Protein 3ULB (pdb70)

Secondary structure (DSSP, 8-state):
-PPEEEEEEEEEEEEEEEEEEEEEETTEEEEE----PPPEEEEGGGEEEEEE-SS-TTEEEEEE--TT-SSPEEEEEEESSHHHHHHHHHHHHHHHHHHHH-/-EEEEEEEEEEEEEEEEEEEEEETTEEEEE----EEEEGGGEEEEEE-SS-TTEEEEEE--STTPPPEEEEEEESSHHHHHHHHHHHHHHHHHHHH-

CATH classification: 2.30.29.30

Solvent-accessible surface area: 12377 Å² total; per-residue (Å²): 254,110,117,0,101,0,67,72,41,78,116,64,69,84,83,47,106,66,66,19,24,0,18,28,81,55,48,105,0,65,2,44,19,66,165,169,84,134,63,47,72,1,45,0,33,45,1,42,59,8,69,68,38,115,118,51,72,50,21,4,54,0,26,0,128,71,189,79,113,152,112,59,38,124,14,80,1,28,2,82,42,21,81,59,0,62,88,0,8,61,106,0,78,90,42,15,53,57,90,138,154,159,153,22,79,0,68,39,51,76,110,84,64,99,88,49,107,57,91,29,36,0,18,20,88,54,53,102,1,81,9,32,93,133,83,105,63,70,10,42,0,63,42,2,45,63,8,49,67,37,166,90,57,72,58,27,2,60,1,17,8,63,42,117,74,172,71,126,54,115,139,34,79,4,34,3,89,28,15,143,44,0,59,80,0,10,61,86,0,85,94,42,14,61,42,105,150,153,154

Structure (mmCIF, N/CA/C/O backbone):
data_3ULB
#
_entry.id   3ULB
#
_cell.length_a   40.775
_cell.length_b   75.701
_cell.length_c   92.231
_cell.angle_alpha   90.000
_cell.angle_beta   90.000
_cell.angle_gamma   90.000
#
_symmetry.space_group_name_H-M   'P 21 21 21'
#
loop_
_entity.id
_entity.type
_entity.pdbx_description
1 polymer 'Target of rapamycin complex 2 subunit AVO1'
2 water water
#
loop_
_atom_site.group_PDB
_atom_site.id
_atom_site.type_symbol
_atom_site.label_atom_id
_atom_site.label_alt_id
_atom_site.label_comp_id
_atom_site.label_asym_id
_atom_site.label_entity_id
_atom_site.label_seq_id
_atom_site.pdbx_PDB_ins_code
_atom_site.Cartn_x
_atom_site.Cartn_y
_atom_site.Cartn_z
_atom_site.occupancy
_atom_site.B_iso_or_equiv
_atom_site.auth_seq_id
_atom_site.auth_comp_id
_atom_site.auth_asym_id
_atom_site.auth_atom_id
_atom_site.pdbx_PDB_model_num
ATOM 1 N N . TYR A 1 11 ? 35.502 37.808 -22.222 1.00 75.74 1066 TYR A N 1
ATOM 2 C CA . TYR A 1 11 ? 35.969 38.244 -20.871 1.00 70.91 1066 TYR A CA 1
ATOM 3 C C . TYR A 1 11 ? 34.793 38.584 -19.894 1.00 76.75 1066 TYR A C 1
ATOM 4 O O . TYR A 1 11 ? 34.951 39.417 -18.994 1.00 76.85 1066 TYR A O 1
ATOM 13 N N . HIS A 1 12 ? 33.634 37.947 -20.057 1.00 73.79 1067 HIS A N 1
ATOM 14 C CA . HIS A 1 12 ? 32.517 38.281 -19.171 1.00 77.72 1067 HIS A CA 1
ATOM 15 C C . HIS A 1 12 ? 32.867 37.854 -17.761 1.00 75.32 1067 HIS A C 1
ATOM 16 O O . HIS A 1 12 ? 33.247 36.717 -17.504 1.00 78.81 1067 HIS A O 1
ATOM 23 N N . LYS A 1 13 ? 32.857 38.817 -16.855 1.00 74.78 1068 LYS A N 1
ATOM 24 C CA . LYS A 1 13 ? 32.813 38.525 -15.445 1.00 68.37 1068 LYS A CA 1
ATOM 25 C C . LYS A 1 13 ? 31.335 38.458 -15.069 1.00 70.42 1068 LYS A C 1
ATOM 26 O O . LYS A 1 13 ? 30.545 39.329 -15.495 1.00 77.15 1068 LYS A O 1
ATOM 32 N N . TYR A 1 14 ? 30.936 37.440 -14.288 1.00 60.03 1069 TYR A N 1
ATOM 33 C CA . TYR A 1 14 ? 29.591 37.314 -13.870 1.00 59.51 1069 TYR A CA 1
ATOM 34 C C . TYR A 1 14 ? 29.418 37.861 -12.471 1.00 60.28 1069 TYR A C 1
ATOM 35 O O . TYR A 1 14 ? 30.301 37.713 -11.639 1.00 55.58 1069 TYR A O 1
ATOM 44 N N . LYS A 1 15 ? 28.298 38.528 -12.260 1.00 27.67 1070 LYS A N 1
ATOM 45 C CA . LYS A 1 15 ? 27.998 39.004 -10.958 1.00 28.25 1070 LYS A CA 1
ATOM 46 C C . LYS A 1 15 ? 27.330 37.795 -10.247 1.00 25.90 1070 LYS A C 1
ATOM 47 O O . LYS A 1 15 ? 26.354 37.202 -10.784 1.00 26.40 1070 LYS A O 1
ATOM 53 N N . VAL A 1 16 ? 27.917 37.376 -9.113 1.00 24.20 1071 VAL A N 1
ATOM 54 C CA . VAL A 1 16 ? 27.274 36.286 -8.363 1.00 26.10 1071 VAL A CA 1
ATOM 55 C C . VAL A 1 16 ? 27.320 36.597 -6.871 1.00 27.30 1071 VAL A C 1
ATOM 56 O O . VAL A 1 16 ? 28.042 37.545 -6.456 1.00 29.96 1071 VAL A O 1
ATOM 60 N N . TRP A 1 17 ? 26.525 35.874 -6.063 1.00 27.59 1072 TRP A N 1
ATOM 61 C CA . TRP A 1 17 ? 26.555 35.999 -4.580 1.00 27.16 1072 TRP A CA 1
ATOM 62 C C . TRP A 1 17 ? 27.005 34.701 -3.927 1.00 27.63 1072 TRP A C 1
ATOM 63 O O . TRP A 1 17 ? 26.502 33.651 -4.279 1.00 26.71 1072 TRP A O 1
ATOM 74 N N . ARG A 1 18 ? 27.987 34.761 -3.046 1.00 23.70 1073 ARG A N 1
ATOM 75 C CA . ARG A 1 18 ? 28.316 33.579 -2.258 1.00 28.29 1073 ARG A CA 1
ATOM 76 C C . ARG A 1 18 ? 27.207 33.406 -1.185 1.00 30.09 1073 ARG A C 1
ATOM 77 O O . ARG A 1 18 ? 26.777 34.374 -0.586 1.00 31.84 1073 ARG A O 1
ATOM 85 N N . ARG A 1 19 ? 26.710 32.175 -1.010 1.00 30.08 1074 ARG A N 1
ATOM 86 C CA . ARG A 1 19 ? 25.657 31.920 0.001 1.00 31.92 1074 ARG A CA 1
ATOM 87 C C . ARG A 1 19 ? 26.235 31.299 1.230 1.00 35.46 1074 ARG A C 1
ATOM 88 O O . ARG A 1 19 ? 26.865 30.233 1.115 1.00 37.52 1074 ARG A O 1
ATOM 96 N N . GLN A 1 20 ? 26.025 31.932 2.400 1.00 36.81 1075 GLN A N 1
ATOM 97 C CA . GLN A 1 20 ? 26.624 31.447 3.651 1.00 39.83 1075 GLN A CA 1
ATOM 98 C C . GLN A 1 20 ? 25.477 31.219 4.639 1.00 42.12 1075 GLN A C 1
ATOM 99 O O . GLN A 1 20 ? 24.696 32.155 4.887 1.00 41.32 1075 GLN A O 1
ATOM 105 N N . GLN A 1 21 ? 25.378 29.995 5.179 1.00 52.86 1076 GLN A N 1
ATOM 106 C CA . GLN A 1 21 ? 24.367 29.695 6.192 1.00 52.51 1076 GLN A CA 1
ATOM 107 C C . GLN A 1 21 ? 24.831 30.386 7.458 1.00 51.28 1076 GLN A C 1
ATOM 108 O O . GLN A 1 21 ? 25.978 30.204 7.853 1.00 50.88 1076 GLN A O 1
ATOM 114 N N . MET A 1 22 ? 23.960 31.185 8.076 1.00 51.42 1077 MET A N 1
ATOM 115 C CA . MET A 1 22 ? 24.207 31.708 9.441 1.00 52.64 1077 MET A CA 1
ATOM 116 C C . MET A 1 22 ? 23.237 30.983 10.386 1.00 50.67 1077 MET A C 1
ATOM 117 O O . MET A 1 22 ? 22.154 30.560 9.981 1.00 50.87 1077 MET A O 1
ATOM 122 N N . SER A 1 23 ? 23.646 30.824 11.634 1.00 50.00 1078 SER A N 1
ATOM 123 C CA . SER A 1 23 ? 22.770 30.227 12.638 1.00 50.60 1078 SER A CA 1
ATOM 124 C C . SER A 1 23 ? 23.117 30.898 13.921 1.00 50.21 1078 SER A C 1
ATOM 125 O O . SER A 1 23 ? 24.307 31.022 14.227 1.00 48.86 1078 SER A O 1
ATOM 128 N N . PHE A 1 24 ? 22.112 31.332 14.701 1.00 47.11 1079 PHE A N 1
ATOM 129 C CA . PHE A 1 24 ? 22.432 31.872 16.023 1.00 47.35 1079 PHE A CA 1
ATOM 130 C C . PHE A 1 24 ? 21.251 31.726 16.952 1.00 44.81 1079 PHE A C 1
ATOM 131 O O . PHE A 1 24 ? 20.170 31.410 16.519 1.00 40.32 1079 PHE A O 1
ATOM 139 N N . ILE A 1 25 ? 21.517 31.914 18.229 1.00 43.70 1080 ILE A N 1
ATOM 140 C CA . ILE A 1 25 ? 20.475 31.725 19.218 1.00 44.15 1080 ILE A CA 1
ATOM 141 C C . ILE A 1 25 ? 20.165 33.083 19.848 1.00 41.59 1080 ILE A C 1
ATOM 142 O O . ILE A 1 25 ? 21.017 33.683 20.474 1.00 42.84 1080 ILE A O 1
ATOM 147 N N . ASN A 1 26 ? 18.974 33.589 19.527 1.00 41.26 1081 ASN A N 1
ATOM 148 C CA . ASN A 1 26 ? 18.451 34.825 20.136 1.00 45.27 1081 ASN A CA 1
ATOM 149 C C . ASN A 1 26 ? 17.893 34.509 21.540 1.00 42.41 1081 ASN A C 1
ATOM 150 O O . ASN A 1 26 ? 17.305 33.450 21.747 1.00 40.13 1081 ASN A O 1
ATOM 155 N N . LYS A 1 27 ? 18.057 35.449 22.447 1.00 43.47 1082 LYS A N 1
ATOM 156 C CA . LYS A 1 27 ? 17.507 35.346 23.799 1.00 43.34 1082 LYS A CA 1
ATOM 157 C C . LYS A 1 27 ? 16.511 36.494 24.012 1.00 49.77 1082 LYS A C 1
ATOM 158 O O . LYS A 1 27 ? 16.902 37.656 23.997 1.00 48.63 1082 LYS A O 1
ATOM 164 N N . HIS A 1 28 ? 15.227 36.142 24.169 1.00 40.50 1083 HIS A N 1
ATOM 165 C CA . HIS A 1 28 ? 14.160 37.130 24.354 1.00 44.91 1083 HIS A CA 1
ATOM 166 C C . HIS A 1 28 ? 13.671 37.111 25.779 1.00 40.06 1083 HIS A C 1
ATOM 167 O O . HIS A 1 28 ? 13.135 36.091 26.294 1.00 35.30 1083 HIS A O 1
ATOM 174 N N . GLU A 1 29 ? 13.726 38.269 26.423 1.00 41.84 1084 GLU A N 1
ATOM 175 C CA . GLU A 1 29 ? 13.368 38.401 27.810 1.00 36.78 1084 GLU A CA 1
ATOM 176 C C . GLU A 1 29 ? 11.885 38.003 28.057 1.00 34.66 1084 GLU A C 1
ATOM 177 O O . GLU A 1 29 ? 11.027 38.325 27.239 1.00 33.73 1084 GLU A O 1
ATOM 183 N N . ARG A 1 30 ? 11.618 37.345 29.172 1.00 33.06 1085 ARG A N 1
ATOM 184 C CA . ARG A 1 30 ? 10.235 37.006 29.589 1.00 33.00 1085 ARG A CA 1
ATOM 185 C C . ARG A 1 30 ? 10.193 37.106 31.029 1.00 35.11 1085 ARG A C 1
ATOM 186 O O . ARG A 1 30 ? 11.238 37.162 31.661 1.00 38.88 1085 ARG A O 1
ATOM 194 N N . THR A 1 31 ? 8.969 37.095 31.586 1.00 34.26 1086 THR A N 1
ATOM 195 C CA . THR A 1 31 ? 8.830 36.740 32.939 1.00 30.53 1086 THR A CA 1
ATOM 196 C C . THR A 1 31 ? 8.037 35.401 33.035 1.00 33.12 1086 THR A C 1
ATOM 197 O O . THR A 1 31 ? 7.107 35.117 32.210 1.00 30.45 1086 THR A O 1
ATOM 201 N N . LEU A 1 32 ? 8.476 34.556 33.977 1.00 24.95 1087 LEU A N 1
ATOM 202 C CA . LEU A 1 32 ? 7.829 33.321 34.187 1.00 30.51 1087 LEU A CA 1
ATOM 203 C C . LEU A 1 32 ? 7.264 33.362 35.585 1.00 32.33 1087 LEU A C 1
ATOM 204 O O . LEU A 1 32 ? 8.027 33.534 36.591 1.00 34.42 1087 LEU A O 1
ATOM 209 N N . ALA A 1 33 ? 5.950 33.207 35.657 1.00 31.59 1088 ALA A N 1
ATOM 210 C CA . ALA A 1 33 ? 5.228 33.251 36.948 1.00 33.48 1088 ALA A CA 1
ATOM 211 C C . ALA A 1 33 ? 4.525 31.919 37.172 1.00 34.53 1088 ALA A C 1
ATOM 212 O O . ALA A 1 33 ? 3.967 31.344 36.227 1.00 31.24 1088 ALA A O 1
ATOM 214 N N . ILE A 1 34 ? 4.526 31.441 38.413 1.00 33.44 1089 ILE A N 1
ATOM 215 C CA . ILE A 1 34 ? 3.926 30.146 38.720 1.00 36.29 1089 ILE A CA 1
ATOM 216 C C . ILE A 1 34 ? 2.789 30.501 39.705 1.00 37.89 1089 ILE A C 1
ATOM 217 O O . ILE A 1 34 ? 3.025 31.173 40.699 1.00 40.57 1089 ILE A O 1
ATOM 222 N N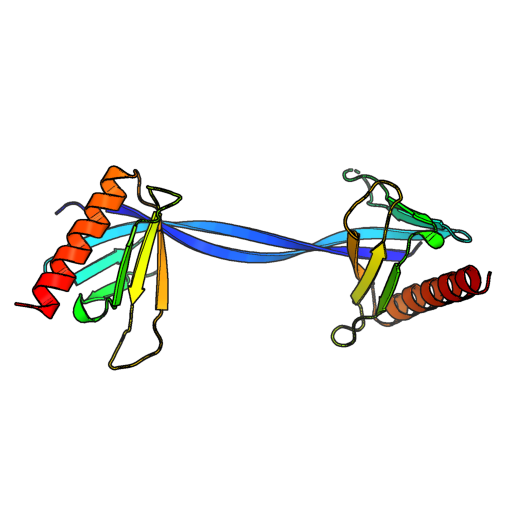 . ASP A 1 35 ? 1.594 30.130 39.367 1.00 34.01 1090 ASP A N 1
ATOM 223 C CA . ASP A 1 35 ? 0.408 30.438 40.174 1.00 42.51 1090 ASP A CA 1
ATOM 224 C C . ASP A 1 35 ? -0.417 29.148 40.346 1.00 43.11 1090 ASP A C 1
ATOM 225 O O . ASP A 1 35 ? -1.244 28.805 39.470 1.00 46.48 1090 ASP A O 1
ATOM 230 N N . GLY A 1 36 ? -0.180 28.464 41.466 1.00 47.32 1091 GLY A N 1
ATOM 231 C CA . GLY A 1 36 ? -0.901 27.219 41.815 1.00 46.97 1091 GLY A CA 1
ATOM 232 C C . GLY A 1 36 ? -0.424 26.236 40.754 1.00 50.44 1091 GLY A C 1
ATOM 233 O O . GLY A 1 36 ? 0.807 25.953 40.626 1.00 47.71 1091 GLY A O 1
ATOM 234 N N . ASP A 1 37 ? -1.350 25.779 39.922 1.00 44.89 1092 ASP A N 1
ATOM 235 C CA . ASP A 1 37 ? -0.935 24.853 38.855 1.00 46.44 1092 ASP A CA 1
ATOM 236 C C . ASP A 1 37 ? -0.781 25.545 37.480 1.00 42.51 1092 ASP A C 1
ATOM 237 O O . ASP A 1 37 ? -0.669 24.877 36.481 1.00 39.91 1092 ASP A O 1
ATOM 242 N N . TYR A 1 38 ? -0.819 26.883 37.441 1.00 40.52 1093 TYR A N 1
ATOM 243 C CA . TYR A 1 38 ? -0.688 27.625 36.180 1.00 38.73 1093 TYR A CA 1
ATOM 244 C C . TYR A 1 38 ? 0.700 28.217 36.077 1.00 37.51 1093 TYR A C 1
ATOM 245 O O . TYR A 1 38 ? 1.292 28.562 37.102 1.00 36.89 1093 TYR A O 1
ATOM 254 N N . ILE A 1 39 ? 1.204 28.323 34.849 1.00 34.37 1094 ILE A N 1
ATOM 255 C CA . ILE A 1 39 ? 2.514 28.877 34.571 1.00 34.05 1094 ILE A CA 1
ATOM 256 C C . ILE A 1 39 ? 2.246 29.961 33.528 1.00 33.45 1094 ILE A C 1
ATOM 257 O O . ILE A 1 39 ? 1.489 29.751 32.552 1.00 32.65 1094 ILE A O 1
ATOM 262 N N . TYR A 1 40 ? 2.747 31.148 33.781 1.00 31.33 1095 TYR A N 1
ATOM 263 C CA . TYR A 1 40 ? 2.522 32.259 32.843 1.00 31.37 1095 TYR A CA 1
ATOM 264 C C . TYR A 1 40 ? 3.910 32.731 32.357 1.00 33.04 1095 TYR A C 1
ATOM 265 O O . TYR A 1 40 ? 4.807 33.033 33.178 1.00 33.82 1095 TYR A O 1
ATOM 274 N N . ILE A 1 41 ? 4.050 32.794 31.033 1.00 28.66 1096 ILE A N 1
ATOM 275 C CA . ILE A 1 41 ? 5.319 33.132 30.394 1.00 27.57 1096 ILE A CA 1
ATOM 276 C C . ILE A 1 41 ? 4.991 34.375 29.591 1.00 29.02 1096 ILE A C 1
ATOM 277 O O . ILE A 1 41 ? 4.209 34.355 28.601 1.00 29.66 1096 ILE A O 1
ATOM 282 N N . VAL A 1 42 ? 5.542 35.482 30.073 1.00 30.33 1097 VAL A N 1
ATOM 283 C CA . VAL A 1 42 ? 5.046 36.800 29.687 1.00 32.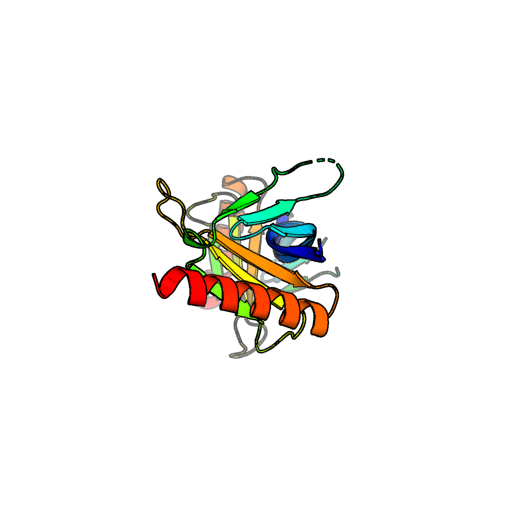85 1097 VAL A CA 1
ATOM 284 C C . VAL A 1 42 ? 6.213 37.667 29.177 1.00 31.67 1097 VAL A C 1
ATOM 285 O O . VAL A 1 42 ? 7.188 37.842 29.870 1.00 32.41 1097 VAL A O 1
ATOM 289 N N . PRO A 1 43 ? 6.118 38.162 27.960 1.00 36.20 1098 PRO A N 1
ATOM 290 C CA . PRO A 1 43 ? 7.107 39.130 27.442 1.00 37.80 1098 PRO A CA 1
ATOM 291 C C . PRO A 1 43 ? 6.808 40.516 28.070 1.00 41.38 1098 PRO A C 1
ATOM 292 O O . PRO A 1 43 ? 5.690 40.768 28.451 1.00 40.84 1098 PRO A O 1
ATOM 296 N N . PRO A 1 44 ? 7.802 41.391 28.183 1.00 55.70 1099 PRO A N 1
ATOM 297 C CA . PRO A 1 44 ? 7.491 42.760 28.619 1.00 57.58 1099 PRO A CA 1
ATOM 298 C C . PRO A 1 44 ? 6.678 43.553 27.545 1.00 56.09 1099 PRO A C 1
ATOM 299 O O . PRO A 1 44 ? 6.573 43.084 26.410 1.00 52.14 1099 PRO A O 1
ATOM 303 N N . GLU A 1 45 ? 6.068 44.700 27.857 1.00 58.99 1100 GLU A N 1
ATOM 304 C CA . GLU A 1 45 ? 6.248 45.815 26.849 1.00 63.25 1100 GLU A CA 1
ATOM 305 C C . GLU A 1 45 ? 6.967 46.978 27.450 1.00 66.41 1100 GLU A C 1
ATOM 306 O O . GLU A 1 45 ? 7.652 46.777 28.452 1.00 69.96 1100 GLU A O 1
ATOM 309 N N . ASN A 1 53 ? 5.739 41.917 22.306 1.00 83.15 1108 ASN A N 1
ATOM 310 C CA . ASN A 1 53 ? 4.762 41.905 21.226 1.00 86.30 1108 ASN A CA 1
ATOM 311 C C . ASN A 1 53 ? 4.103 40.513 20.985 1.00 87.59 1108 ASN A C 1
ATOM 312 O O . ASN A 1 53 ? 2.897 40.422 20.695 1.00 90.54 1108 ASN A O 1
ATOM 317 N N . VAL A 1 54 ? 4.879 39.435 21.120 1.00 82.86 1109 VAL A N 1
ATOM 318 C CA . VAL A 1 54 ? 4.314 38.079 21.085 1.00 81.79 1109 VAL A CA 1
ATOM 319 C C . VAL A 1 54 ? 3.264 37.958 22.212 1.00 74.13 1109 VAL A C 1
ATOM 320 O O . VAL A 1 54 ? 3.241 38.802 23.099 1.00 69.81 1109 VAL A O 1
ATOM 324 N N . LYS A 1 55 ? 2.393 36.953 22.184 1.00 74.00 1110 LYS A N 1
ATOM 325 C CA . LYS A 1 55 ? 1.412 36.789 23.283 1.00 70.72 1110 LYS A CA 1
ATOM 326 C C . LYS A 1 55 ? 1.992 36.089 24.528 1.00 62.15 1110 LYS A C 1
ATOM 327 O O . LYS A 1 55 ? 3.001 35.358 24.460 1.00 61.36 1110 LYS A O 1
ATOM 331 N N . THR A 1 56 ? 1.355 36.340 25.667 1.00 55.02 1111 THR A N 1
ATOM 332 C CA . THR A 1 56 ? 1.651 35.628 26.898 1.00 51.16 1111 THR A CA 1
ATOM 333 C C . THR A 1 56 ? 1.182 34.186 26.736 1.00 47.72 1111 THR A C 1
ATOM 334 O O . THR A 1 56 ? 0.134 33.968 26.155 1.00 51.34 1111 THR A O 1
ATOM 338 N N . LYS A 1 57 ? 1.967 33.242 27.244 1.00 45.41 1112 LYS A N 1
ATOM 339 C CA . LYS A 1 57 ? 1.595 31.843 27.271 1.00 43.52 1112 LYS A CA 1
ATOM 340 C C . LYS A 1 57 ? 1.088 31.440 28.653 1.00 43.18 1112 LYS A C 1
ATOM 341 O O . LYS A 1 57 ? 1.778 31.666 29.651 1.00 36.41 1112 LYS A O 1
ATOM 347 N N . SER A 1 58 ? -0.107 30.849 28.710 1.00 41.91 1113 SER A N 1
ATOM 348 C CA . SER A 1 58 ? -0.693 30.453 29.994 1.00 42.60 1113 SER A CA 1
ATOM 349 C C . SER A 1 58 ? -0.785 28.981 29.934 1.00 45.69 1113 SER A C 1
ATOM 350 O O . SER A 1 58 ? -1.568 28.431 29.195 1.00 49.20 1113 SER A O 1
ATOM 353 N N . LEU A 1 59 ? 0.040 28.335 30.701 1.00 37.19 1114 LEU A N 1
ATOM 354 C CA . LEU A 1 59 ? 0.065 26.848 30.680 1.00 38.25 1114 LEU A CA 1
ATOM 355 C C . LEU A 1 59 ? -0.534 26.347 31.976 1.00 38.03 1114 LEU A C 1
ATOM 356 O O . LEU A 1 59 ? -0.466 27.038 32.983 1.00 38.75 1114 LEU A O 1
ATOM 361 N N . HIS A 1 60 ? -1.202 25.191 31.909 1.00 36.12 1115 HIS A N 1
ATOM 362 C CA . HIS A 1 60 ? -1.575 24.391 33.056 1.00 36.12 1115 HIS A CA 1
ATOM 363 C C . HIS A 1 60 ? -0.619 23.219 33.171 1.00 36.44 1115 HIS A C 1
ATOM 364 O O . HIS A 1 60 ? -0.094 22.702 32.142 1.00 35.86 1115 HIS A O 1
ATOM 371 N N . ILE A 1 61 ? -0.336 22.821 34.402 1.00 33.84 1116 ILE A N 1
ATOM 372 C CA . ILE A 1 61 ? 0.629 21.737 34.678 1.00 40.56 1116 ILE A CA 1
ATOM 373 C C . ILE A 1 61 ? 0.297 20.438 33.896 1.00 41.27 1116 ILE A C 1
ATOM 374 O O . ILE A 1 61 ? 1.178 19.696 33.505 1.00 40.66 1116 ILE A O 1
ATOM 379 N N . SER A 1 62 ? -0.979 20.208 33.675 1.00 41.20 1117 SER A N 1
ATOM 380 C CA . SER A 1 62 ? -1.449 19.087 32.849 1.00 46.59 1117 SER A CA 1
ATOM 381 C C . SER A 1 62 ? -0.939 19.138 31.407 1.00 45.69 1117 SER A C 1
ATOM 382 O O . SER A 1 62 ? -1.012 18.132 30.681 1.00 46.85 1117 SER A O 1
ATOM 385 N N . GLN A 1 63 ? -0.442 20.295 30.980 1.00 39.63 1118 GLN A N 1
ATOM 386 C CA . GLN A 1 63 ? 0.025 20.432 29.605 1.00 38.30 1118 GLN A CA 1
ATOM 387 C C . GLN A 1 63 ? 1.537 20.126 29.505 1.00 39.26 1118 GLN A C 1
ATOM 388 O O . GLN A 1 63 ? 2.046 19.955 28.427 1.00 40.48 1118 GLN A O 1
ATOM 394 N N . VAL A 1 64 ? 2.251 20.078 30.628 1.00 35.35 1119 VAL A N 1
ATOM 395 C CA . VAL A 1 64 ? 3.690 20.010 30.616 1.00 35.19 1119 VAL A CA 1
ATOM 396 C C . VAL A 1 64 ? 4.050 18.527 30.469 1.00 37.35 1119 VAL A C 1
ATOM 397 O O . VAL A 1 64 ? 3.672 17.745 31.314 1.00 36.47 1119 VAL A O 1
ATOM 401 N N . VAL A 1 65 ? 4.750 18.155 29.407 1.00 36.66 1120 VAL A N 1
ATOM 402 C CA . VAL A 1 65 ? 5.166 16.739 29.265 1.00 39.86 1120 VAL A CA 1
ATOM 403 C C . VAL A 1 65 ? 6.584 16.470 29.730 1.00 43.01 1120 VAL A C 1
ATOM 404 O O . VAL A 1 65 ? 6.929 15.342 30.080 1.00 44.00 1120 VAL A O 1
ATOM 408 N N . LEU A 1 66 ? 7.397 17.532 29.769 1.00 40.64 1121 LEU A N 1
ATOM 409 C CA . LEU A 1 66 ? 8.739 17.441 30.238 1.00 38.90 1121 LEU A CA 1
ATOM 410 C C . LEU A 1 66 ? 9.157 18.818 30.751 1.00 35.50 1121 LEU A C 1
ATOM 411 O O . LEU A 1 66 ? 8.787 19.838 30.166 1.00 32.13 1121 LEU A O 1
ATOM 416 N N . VAL A 1 67 ? 9.981 18.818 31.807 1.00 36.10 1122 VAL A N 1
ATOM 417 C CA . VAL A 1 67 ? 10.663 20.030 32.323 1.00 35.55 1122 VAL A CA 1
ATOM 418 C C . VAL A 1 67 ? 12.001 19.567 32.900 1.00 39.07 1122 VAL A C 1
ATOM 419 O O . VAL A 1 67 ? 12.050 18.691 33.771 1.00 41.07 1122 VAL A O 1
ATOM 423 N N . LYS A 1 68 ? 13.099 20.134 32.386 1.00 38.81 1123 LYS A N 1
ATOM 424 C CA . LYS A 1 68 ? 14.437 19.583 32.620 1.00 42.40 1123 LYS A CA 1
ATOM 425 C C . LYS A 1 68 ? 15.441 20.727 32.651 1.00 40.41 1123 LYS A C 1
ATOM 426 O O . LYS A 1 68 ? 15.408 21.572 31.786 1.00 36.42 1123 LYS A O 1
ATOM 430 N N . LYS A 1 69 ? 16.312 20.740 33.668 1.00 43.82 1124 LYS A N 1
ATOM 431 C CA . LYS A 1 69 ? 17.477 21.621 33.743 1.00 45.08 1124 LYS A CA 1
ATOM 432 C C . LYS A 1 69 ? 18.579 21.051 32.818 1.00 48.20 1124 LYS A C 1
ATOM 433 O O . LYS A 1 69 ? 18.866 19.869 32.870 1.00 43.36 1124 LYS A O 1
ATOM 439 N N . SER A 1 70 ? 19.1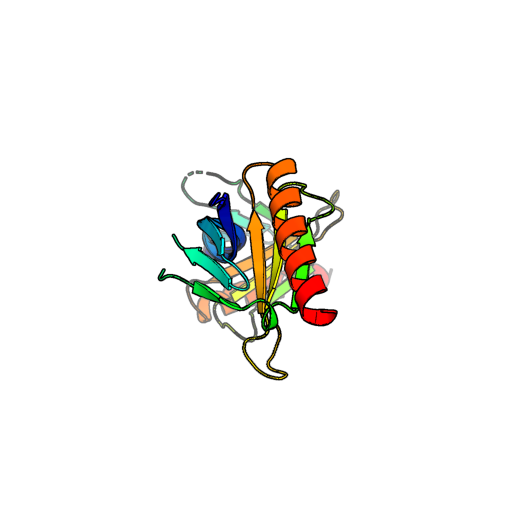77 21.876 31.958 1.00 44.08 1125 SER A N 1
ATOM 440 C CA . SER A 1 70 ? 20.248 21.363 31.068 1.00 48.40 1125 SER A CA 1
ATOM 441 C C . SER A 1 70 ? 21.411 20.679 31.878 1.00 54.95 1125 SER A C 1
ATOM 442 O O . SER A 1 70 ? 21.763 21.164 32.943 1.00 51.88 1125 SER A O 1
ATOM 445 N N . LYS A 1 71 ? 21.962 19.563 31.380 1.00 59.42 1126 LYS A N 1
ATOM 446 C CA . LYS A 1 71 ? 23.206 18.993 31.938 1.00 66.39 1126 LYS A CA 1
ATOM 447 C C . LYS A 1 71 ? 24.486 19.792 31.591 1.00 69.58 1126 LYS A C 1
ATOM 448 O O . LYS A 1 71 ? 25.381 19.915 32.429 1.00 78.92 1126 LYS A O 1
ATOM 450 N N . ARG A 1 72 ? 24.585 20.313 30.369 1.00 67.19 1127 ARG A N 1
ATOM 451 C CA . ARG A 1 72 ? 25.718 21.186 29.968 1.00 68.77 1127 ARG A CA 1
ATOM 452 C C . ARG A 1 72 ? 25.721 22.590 30.639 1.00 65.12 1127 ARG A C 1
ATOM 453 O O . ARG A 1 72 ? 26.695 22.970 31.295 1.00 66.17 1127 ARG A O 1
ATOM 456 N N . VAL A 1 73 ? 24.637 23.349 30.470 1.00 55.79 1128 VAL A N 1
ATOM 457 C CA . VAL A 1 73 ? 24.595 24.767 30.852 1.00 53.75 1128 VAL A CA 1
ATOM 458 C C . VAL A 1 73 ? 23.688 24.952 32.062 1.00 53.69 1128 VAL A C 1
ATOM 459 O O . VAL A 1 73 ? 22.467 24.909 31.929 1.00 54.35 1128 VAL A O 1
ATOM 463 N N . PRO A 1 74 ? 24.282 25.157 33.260 1.00 57.23 1129 PRO A N 1
ATOM 464 C CA . PRO A 1 74 ? 23.484 25.239 34.499 1.00 54.11 1129 PRO A CA 1
ATOM 465 C C . PRO A 1 74 ? 22.265 26.196 34.468 1.00 49.38 1129 PRO A C 1
ATOM 466 O O . PRO A 1 74 ? 21.261 25.914 35.151 1.00 49.23 1129 PRO A O 1
ATOM 470 N N . GLU A 1 75 ? 22.365 27.292 33.700 1.00 44.36 1130 GLU A N 1
ATOM 471 C CA . GLU A 1 75 ? 21.330 28.324 33.593 1.00 43.95 1130 GLU A CA 1
ATOM 472 C C . GLU A 1 75 ? 20.224 27.937 32.594 1.00 38.92 1130 GLU A C 1
ATOM 473 O O . GLU A 1 75 ? 19.244 28.592 32.552 1.00 37.98 1130 GLU A O 1
ATOM 479 N N . HIS A 1 76 ? 20.408 26.895 31.792 1.00 37.75 1131 HIS A N 1
ATOM 480 C CA . HIS A 1 76 ? 19.372 26.499 30.750 1.00 32.85 1131 HIS A CA 1
ATOM 481 C C . HIS A 1 76 ? 18.406 25.493 31.256 1.00 32.28 1131 HIS A C 1
ATOM 482 O O . HIS A 1 76 ? 18.797 24.626 32.061 1.00 36.29 1131 HIS A O 1
ATOM 489 N N . PHE A 1 77 ? 17.129 25.570 30.796 1.00 30.51 1132 PHE A N 1
ATOM 490 C CA . PHE A 1 77 ? 16.115 24.539 31.106 1.00 28.87 1132 PHE A CA 1
ATOM 491 C C . PHE A 1 77 ? 15.070 24.620 29.981 1.00 26.23 1132 PHE A C 1
ATOM 492 O O . PHE A 1 77 ? 15.109 25.517 29.147 1.00 25.68 1132 PHE A O 1
ATOM 500 N N . LYS A 1 78 ? 14.253 23.589 29.836 1.00 27.51 1133 LYS A N 1
ATOM 501 C CA . LYS A 1 78 ? 13.294 23.545 28.734 1.00 24.02 1133 LYS A CA 1
ATOM 502 C C . LYS A 1 78 ? 11.990 23.030 29.335 1.00 24.24 1133 LYS A C 1
ATOM 503 O O . LYS A 1 78 ? 12.048 22.296 30.364 1.00 28.24 1133 LYS A O 1
ATOM 509 N N . ILE A 1 79 ? 10.866 23.370 28.673 1.00 22.02 1134 ILE A N 1
ATOM 510 C CA . ILE A 1 79 ? 9.567 22.940 29.122 1.00 24.69 1134 ILE A CA 1
ATOM 511 C C . ILE A 1 79 ? 8.904 22.530 27.851 1.00 26.23 1134 ILE A C 1
ATOM 512 O O . ILE A 1 79 ? 8.798 23.342 26.930 1.00 27.50 1134 ILE A O 1
ATOM 517 N N . PHE A 1 80 ? 8.530 21.255 27.760 1.00 27.67 1135 PHE A N 1
ATOM 518 C CA . PHE A 1 80 ? 7.806 20.796 26.626 1.00 29.45 1135 PHE A CA 1
ATOM 519 C C . PHE A 1 80 ? 6.316 20.703 26.978 1.00 30.23 1135 PHE A C 1
ATOM 520 O O . PHE A 1 80 ? 5.993 20.215 28.062 1.00 28.52 1135 PHE A O 1
ATOM 528 N N . VAL A 1 81 ? 5.442 21.067 26.024 1.00 28.11 1136 VAL A N 1
ATOM 529 C CA . VAL A 1 81 ? 4.056 21.299 26.260 1.00 33.00 1136 VAL A CA 1
ATOM 530 C C . VAL A 1 81 ? 3.225 20.694 25.154 1.00 34.47 1136 VAL A C 1
ATOM 531 O O . VAL A 1 81 ? 3.532 20.898 23.973 1.00 38.72 1136 VAL A O 1
ATOM 535 N N . ARG A 1 82 ? 2.240 19.932 25.566 1.00 42.49 1137 ARG A N 1
ATOM 536 C CA . ARG A 1 82 ? 1.179 19.478 24.661 1.00 45.93 1137 ARG A CA 1
ATOM 537 C C . ARG A 1 82 ? -0.042 20.388 24.885 1.00 52.27 1137 ARG A C 1
ATOM 538 O O . ARG A 1 82 ? -0.292 20.803 26.034 1.00 53.38 1137 ARG A O 1
ATOM 546 N N . ARG A 1 83 ? -0.791 20.685 23.819 1.00 53.96 1138 ARG A N 1
ATOM 547 C CA . ARG A 1 83 ? -2.129 21.296 23.908 1.00 62.23 1138 ARG A CA 1
ATOM 548 C C . ARG A 1 83 ? -3.185 20.454 23.181 1.00 67.56 1138 ARG A C 1
ATOM 549 O O . ARG A 1 83 ? -2.867 19.678 22.266 1.00 63.32 1138 ARG A O 1
ATOM 557 N N . GLU A 1 84 ? -4.437 20.620 23.594 1.00 70.65 1139 GLU A N 1
ATOM 558 C CA . GLU A 1 84 ? -5.548 19.754 23.180 1.00 76.96 1139 GLU A CA 1
ATOM 559 C C . GLU A 1 84 ? -5.795 19.551 21.660 1.00 83.16 1139 GLU A C 1
ATOM 560 O O . GLU A 1 84 ? -6.141 18.438 21.224 1.00 86.44 1139 GLU A O 1
ATOM 566 N N . GLY A 1 85 ? -5.652 20.601 20.854 1.00 82.16 1140 GLY A N 1
ATOM 567 C CA . GLY A 1 85 ? -5.960 20.461 19.426 1.00 79.77 1140 GLY A CA 1
ATOM 568 C C . GLY A 1 85 ? -4.714 20.431 18.570 1.00 77.88 1140 GLY A C 1
ATOM 569 O O . GLY A 1 85 ? -4.778 20.599 17.353 1.00 79.38 1140 GLY A O 1
ATOM 570 N N . GLN A 1 86 ? -3.576 20.207 19.219 1.00 72.59 1141 GLN A N 1
ATOM 571 C CA . GLN A 1 86 ? -2.273 20.364 18.582 1.00 73.66 1141 GLN A CA 1
ATOM 572 C C . GLN A 1 86 ? -1.596 19.037 18.356 1.00 69.74 1141 GLN A C 1
ATOM 573 O O . GLN A 1 86 ? -1.546 18.198 19.257 1.00 65.29 1141 GLN A O 1
ATOM 579 N N . ASP A 1 87 ? -1.088 18.865 17.142 1.00 68.52 1142 ASP A N 1
ATOM 580 C CA . ASP A 1 87 ? -0.329 17.674 16.748 1.00 71.64 1142 ASP A CA 1
ATOM 581 C C . ASP A 1 87 ? 1.041 17.554 17.428 1.00 68.89 1142 ASP A C 1
ATOM 582 O O . ASP A 1 87 ? 1.389 16.490 17.955 1.00 66.15 1142 ASP A O 1
ATOM 587 N N . ASP A 1 88 ? 1.808 18.643 17.404 1.00 83.80 1143 ASP A N 1
ATOM 588 C CA . ASP A 1 88 ? 3.181 18.625 17.877 1.00 74.64 1143 ASP A CA 1
ATOM 589 C C . ASP A 1 88 ? 3.297 19.053 19.335 1.00 65.01 1143 ASP A C 1
ATOM 590 O O . ASP A 1 88 ? 2.374 19.575 19.952 1.00 65.18 1143 ASP A O 1
ATOM 595 N N . ILE A 1 89 ? 4.444 18.744 19.912 1.00 59.21 1144 ILE A N 1
ATOM 596 C CA . ILE A 1 89 ? 4.812 19.232 21.229 1.00 51.74 1144 ILE A CA 1
ATOM 597 C C . ILE A 1 89 ? 5.483 20.568 20.947 1.00 51.35 1144 ILE A C 1
ATOM 598 O O . ILE A 1 89 ? 6.244 20.661 19.976 1.00 53.12 1144 ILE A O 1
ATOM 603 N N . LYS A 1 90 ? 5.143 21.603 21.721 1.00 49.07 1145 LYS A N 1
ATOM 604 C CA . LYS A 1 90 ? 5.870 22.858 21.652 1.00 50.92 1145 LYS A CA 1
ATOM 605 C C . LYS A 1 90 ? 7.043 22.683 22.637 1.00 44.23 1145 LYS A C 1
ATOM 606 O O . LYS A 1 90 ? 6.850 22.179 23.739 1.00 41.78 1145 LYS A O 1
ATOM 609 N N . ARG A 1 91 ? 8.247 23.094 22.214 1.00 44.97 1146 ARG A N 1
ATOM 610 C CA . ARG A 1 91 ? 9.470 22.844 23.021 1.00 41.60 1146 ARG A CA 1
ATOM 611 C C . ARG A 1 91 ? 10.070 24.214 23.311 1.00 45.79 1146 ARG A C 1
ATOM 612 O O . ARG A 1 91 ? 10.636 24.887 22.394 1.00 50.72 1146 ARG A O 1
ATOM 620 N N . TYR A 1 92 ? 9.898 24.615 24.562 1.00 44.80 1147 TYR A N 1
ATOM 621 C CA . TYR A 1 92 ? 10.268 25.972 24.976 1.00 51.21 1147 TYR A CA 1
ATOM 622 C C . TYR A 1 92 ? 11.615 25.961 25.734 1.00 51.15 1147 TYR A C 1
ATOM 623 O O . TYR A 1 92 ? 11.724 25.445 26.785 1.00 46.04 1147 TYR A O 1
ATOM 632 N N . TYR A 1 93 ? 12.686 26.495 25.146 1.00 20.55 1148 TYR A N 1
ATOM 633 C CA . TYR A 1 93 ? 13.939 26.461 25.858 1.00 19.97 1148 TYR A CA 1
ATOM 634 C C . TYR A 1 93 ? 14.129 27.833 26.522 1.00 20.76 1148 TYR A C 1
ATOM 635 O O . TYR A 1 93 ? 13.905 28.821 25.876 1.00 22.82 1148 TYR A O 1
ATOM 644 N N . PHE A 1 94 ? 14.709 27.831 27.691 1.00 23.66 1149 PHE A N 1
ATOM 645 C CA . PHE A 1 94 ? 14.898 29.089 28.423 1.00 24.66 1149 PHE A CA 1
ATOM 646 C C . PHE A 1 94 ? 16.247 29.117 29.031 1.00 28.68 1149 PHE A C 1
ATOM 647 O O . PHE A 1 94 ? 16.866 28.063 29.201 1.00 25.94 1149 PHE A O 1
ATOM 655 N N . GLU A 1 95 ? 16.710 30.335 29.330 1.00 26.04 1150 GLU A N 1
ATOM 656 C CA . GLU A 1 95 ? 17.867 30.546 30.184 1.00 28.69 1150 GLU A CA 1
ATOM 657 C C . GLU A 1 95 ? 17.433 31.377 31.379 1.00 33.18 1150 GLU A C 1
ATOM 658 O O . GLU A 1 95 ? 16.799 32.414 31.196 1.00 29.76 1150 GLU A O 1
ATOM 664 N N . ALA A 1 96 ? 17.806 30.920 32.577 1.00 35.81 1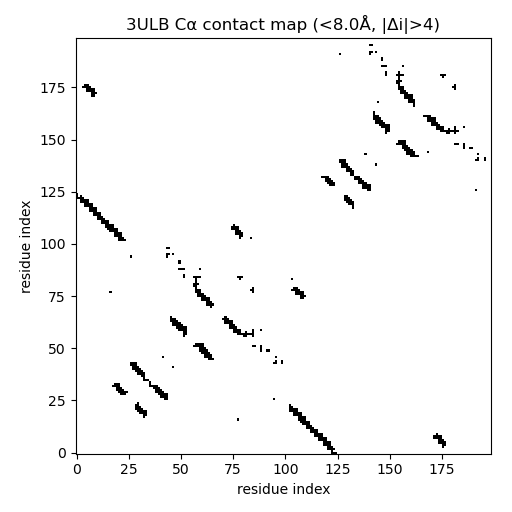151 ALA A N 1
ATOM 665 C CA . ALA A 1 96 ? 17.456 31.626 33.813 1.00 40.54 1151 ALA A CA 1
ATOM 666 C C . ALA A 1 96 ? 18.553 32.681 34.045 1.00 43.68 1151 ALA A C 1
ATOM 667 O O . ALA A 1 96 ? 19.628 32.668 33.400 1.00 42.05 1151 ALA A O 1
ATOM 669 N N . VAL A 1 97 ? 18.271 33.604 34.952 1.00 46.44 1152 VAL A N 1
ATOM 670 C CA . VAL A 1 97 ? 19.231 34.649 35.268 1.00 49.98 1152 VAL A CA 1
ATOM 671 C C . VAL A 1 97 ? 20.514 33.976 35.816 1.00 48.77 1152 VAL A C 1
ATOM 672 O O . VAL A 1 97 ? 21.614 34.490 35.675 1.00 49.85 1152 VAL A O 1
ATOM 676 N N . SER A 1 98 ? 20.361 32.785 36.382 1.00 46.60 1153 SER A N 1
ATOM 677 C CA . SER A 1 98 ? 21.513 32.193 37.080 1.00 49.76 1153 SER A CA 1
ATOM 678 C C . SER A 1 98 ? 21.256 30.706 37.232 1.00 50.36 1153 SER A C 1
ATOM 679 O O . SER A 1 98 ? 20.105 30.282 37.170 1.00 46.67 1153 SER A O 1
ATOM 682 N N . GLY A 1 99 ? 22.324 29.929 37.430 1.00 51.87 1154 GLY A N 1
ATOM 683 C CA . GLY A 1 99 ? 22.225 28.508 37.725 1.00 54.21 1154 GLY A CA 1
ATOM 684 C C . GLY A 1 99 ? 21.269 28.225 38.873 1.00 54.52 1154 GLY A C 1
ATOM 685 O O . GLY A 1 99 ? 20.410 27.353 38.759 1.00 52.34 1154 GLY A O 1
ATOM 686 N N . GLN A 1 100 ? 21.339 29.013 39.938 1.00 55.67 1155 GLN A N 1
ATOM 687 C CA . GLN A 1 100 ? 20.461 28.784 41.110 1.00 58.12 1155 GLN A CA 1
ATOM 688 C C . GLN A 1 100 ? 19.020 29.120 40.815 1.00 56.11 1155 GLN A C 1
ATOM 689 O O . GLN A 1 100 ? 18.128 28.393 41.233 1.00 54.17 1155 GLN A O 1
ATOM 691 N N . GLU A 1 101 ? 18.750 30.209 40.095 1.00 52.18 1156 GLU A N 1
ATOM 692 C CA . GLU A 1 101 ? 17.351 30.441 39.752 1.00 51.24 1156 GLU A CA 1
ATOM 693 C C . GLU A 1 101 ? 16.820 29.321 38.815 1.00 50.48 1156 GLU A C 1
ATOM 694 O O . GLU A 1 101 ? 15.742 28.825 39.048 1.00 47.68 1156 GLU A O 1
ATOM 700 N N . CYS A 1 102 ? 17.607 28.886 37.822 1.00 50.41 1157 CYS A N 1
ATOM 701 C CA . CYS A 1 102 ? 17.258 27.682 37.015 1.00 46.91 1157 CYS A CA 1
ATOM 702 C C . CYS A 1 102 ? 16.810 26.485 37.874 1.00 48.73 1157 CYS A C 1
ATOM 703 O O . CYS A 1 102 ? 15.742 25.930 37.626 1.00 45.02 1157 CYS A O 1
ATOM 706 N N . THR A 1 103 ? 17.617 26.090 38.854 1.00 50.26 1158 THR A N 1
ATOM 707 C CA . THR A 1 103 ? 17.320 24.894 39.658 1.00 49.93 1158 THR A CA 1
ATOM 708 C C . THR A 1 103 ? 16.016 25.100 40.444 1.00 48.99 1158 THR A C 1
ATOM 709 O O . THR A 1 103 ? 15.232 24.182 40.587 1.00 48.75 1158 THR A O 1
ATOM 713 N N . GLU A 1 104 ? 15.801 26.309 40.964 1.00 52.80 1159 GLU A N 1
ATOM 714 C CA . GLU A 1 104 ? 14.551 26.644 41.666 1.00 55.31 1159 GLU A CA 1
ATOM 715 C C . GLU A 1 104 ? 13.293 26.491 40.785 1.00 50.35 1159 GLU A C 1
ATOM 716 O O . GLU A 1 104 ? 12.267 25.967 41.238 1.00 48.54 1159 GLU A O 1
ATOM 722 N N . ILE A 1 105 ? 13.379 27.003 39.558 1.00 47.64 1160 ILE A N 1
ATOM 723 C CA . ILE A 1 105 ? 12.276 27.025 38.645 1.00 43.91 1160 ILE A CA 1
ATOM 724 C C . ILE A 1 105 ? 12.004 25.569 38.253 1.00 42.95 1160 ILE A C 1
ATOM 725 O O . ILE A 1 105 ? 10.859 25.136 38.242 1.00 39.89 1160 ILE A O 1
ATOM 730 N N . VAL A 1 106 ? 13.062 24.808 37.954 1.00 43.70 1161 VAL A N 1
ATOM 731 C CA . VAL A 1 106 ? 12.858 23.410 37.450 1.00 42.22 1161 VAL A CA 1
ATOM 732 C C . VAL A 1 106 ? 12.311 22.536 38.571 1.00 45.12 1161 VAL A C 1
ATOM 733 O O . VAL A 1 106 ? 11.354 21.797 38.371 1.00 42.60 1161 VAL A O 1
ATOM 737 N N . THR A 1 107 ? 12.915 22.658 39.756 1.00 45.54 1162 THR A N 1
ATOM 738 C CA . THR A 1 107 ? 12.432 21.888 40.937 1.00 49.21 1162 THR A CA 1
ATOM 739 C C . THR A 1 107 ? 10.979 22.207 41.202 1.00 48.00 1162 THR A C 1
ATOM 740 O O . THR A 1 107 ? 10.193 21.289 41.368 1.00 50.41 1162 THR A O 1
ATOM 744 N N . ARG A 1 108 ? 10.626 23.501 41.232 1.00 45.97 1163 ARG A N 1
ATOM 745 C CA . ARG A 1 108 ? 9.244 23.893 41.567 1.00 48.53 1163 ARG A CA 1
ATOM 746 C C . ARG A 1 108 ? 8.275 23.308 40.555 1.00 48.31 1163 ARG A C 1
ATOM 747 O O . ARG A 1 108 ? 7.262 22.721 40.938 1.00 45.32 1163 ARG A O 1
ATOM 755 N N . LEU A 1 109 ? 8.605 23.429 39.258 1.00 42.40 1164 LEU A N 1
ATOM 756 C CA . LEU A 1 109 ? 7.804 22.767 38.208 1.00 41.77 1164 LEU A CA 1
ATOM 757 C C . LEU A 1 109 ? 7.789 21.232 38.257 1.00 41.94 1164 LEU A C 1
ATOM 758 O O . LEU A 1 109 ? 6.753 20.614 37.995 1.00 41.80 1164 LEU A O 1
ATOM 763 N N . GLN A 1 110 ? 8.933 20.613 38.576 1.00 45.90 1165 GLN A N 1
ATOM 764 C CA . GLN A 1 110 ? 8.951 19.143 38.694 1.00 51.98 1165 GLN A CA 1
ATOM 765 C C . GLN A 1 110 ? 8.028 18.651 39.827 1.00 58.10 1165 GLN A C 1
ATOM 766 O O . GLN A 1 110 ? 7.314 17.666 39.656 1.00 54.40 1165 GLN A O 1
ATOM 772 N N . ASN A 1 111 ? 8.062 19.355 40.963 1.00 57.08 1166 ASN A N 1
ATOM 773 C CA . ASN A 1 111 ? 7.199 19.068 42.124 1.00 59.38 1166 ASN A CA 1
ATOM 774 C C . ASN A 1 111 ? 5.718 19.315 41.841 1.00 56.03 1166 ASN A C 1
ATOM 775 O O . ASN A 1 111 ? 4.856 18.507 42.221 1.00 59.35 1166 ASN A O 1
ATOM 780 N N . LEU A 1 112 ? 5.387 20.398 41.161 1.00 52.23 1167 LEU A N 1
ATOM 781 C CA . LEU A 1 112 ? 3.995 20.592 40.706 1.00 52.36 1167 LEU A CA 1
ATOM 782 C C . LEU A 1 112 ? 3.522 19.470 39.779 1.00 52.29 1167 LEU A C 1
ATOM 783 O O . LEU A 1 112 ? 2.357 19.050 39.836 1.00 53.11 1167 LEU A O 1
ATOM 788 N N . LEU A 1 113 ? 4.414 19.016 38.902 1.00 48.01 1168 LEU A N 1
ATOM 789 C CA . LEU A 1 113 ? 4.033 17.980 37.936 1.00 52.24 1168 LEU A CA 1
ATOM 790 C C . LEU A 1 113 ? 3.892 16.597 38.633 1.00 50.94 1168 LEU A C 1
ATOM 791 O O . LEU A 1 113 ? 2.885 15.924 38.424 1.00 52.79 1168 LEU A O 1
ATOM 796 N N . SER A 1 114 ? 4.876 16.205 39.448 1.00 71.36 1169 SER A N 1
ATOM 797 C CA . SER A 1 114 ? 4.738 15.015 40.312 1.00 73.89 1169 SER A CA 1
ATOM 798 C C . SER A 1 114 ? 3.413 15.063 41.060 1.00 71.05 1169 SER A C 1
ATOM 799 O O . SER A 1 114 ? 2.627 14.133 40.968 1.00 72.96 1169 SER A O 1
ATOM 802 N N . ALA A 1 115 ? 3.143 16.161 41.771 1.00 69.93 1170 ALA A N 1
ATOM 803 C CA . ALA A 1 115 ? 1.906 16.242 42.572 1.00 69.77 1170 ALA A CA 1
ATOM 804 C C . ALA A 1 115 ? 0.679 16.045 41.692 1.00 68.61 1170 ALA A C 1
ATOM 805 O O . ALA A 1 115 ? -0.161 15.202 41.992 1.00 69.51 1170 ALA A O 1
ATOM 807 N N . TYR A 1 116 ? 0.596 16.793 40.589 1.00 67.36 1171 TYR A N 1
ATOM 808 C CA . TYR A 1 116 ? -0.524 16.637 39.657 1.00 67.89 1171 TYR A CA 1
ATOM 809 C C . TYR A 1 116 ? -0.706 15.216 39.102 1.00 70.44 1171 TYR A C 1
ATOM 810 O O . TYR A 1 116 ? -1.840 14.755 38.956 1.00 68.75 1171 TYR A O 1
ATOM 819 N N . ARG A 1 117 ? 0.404 14.538 38.803 1.00 71.51 1172 ARG A N 1
ATOM 820 C CA . ARG A 1 117 ? 0.363 13.207 38.212 1.00 75.88 1172 ARG A CA 1
ATOM 821 C C . ARG A 1 117 ? 0.016 12.086 39.202 1.00 81.64 1172 ARG A C 1
ATOM 822 O O . ARG A 1 117 ? -0.500 11.046 38.788 1.00 83.79 1172 ARG A O 1
ATOM 830 N N . MET A 1 118 ? 0.310 12.296 40.489 1.00 85.21 1173 MET A N 1
ATOM 831 C CA . MET A 1 118 ? -0.132 11.417 41.577 1.00 90.08 1173 MET A CA 1
ATOM 832 C C . MET A 1 118 ? -1.646 11.172 41.492 1.00 92.19 1173 MET A C 1
ATOM 833 O O . MET A 1 118 ? -2.123 10.083 41.804 1.00 95.43 1173 MET A O 1
ATOM 838 N N . ASN A 1 119 ? -2.385 12.187 41.040 1.00 93.90 1174 ASN A N 1
ATOM 839 C CA . ASN A 1 119 ? -3.842 12.109 40.887 1.00 98.23 1174 ASN A CA 1
ATOM 840 C C . ASN A 1 119 ? -4.286 11.479 39.564 1.00 99.21 1174 ASN A C 1
ATOM 841 O O . ASN A 1 119 ? -5.032 12.105 38.796 1.00 100.01 1174 ASN A O 1
ATOM 846 N N . LYS B 1 13 ? 7.545 35.748 40.232 1.00 68.30 1068 LYS B N 1
ATOM 847 C CA . LYS B 1 13 ? 7.892 36.103 38.820 1.00 62.93 1068 LYS B CA 1
ATOM 848 C C . LYS B 1 13 ? 9.423 36.124 38.541 1.00 61.81 1068 LYS B C 1
ATOM 849 O O . LYS B 1 13 ? 10.111 37.062 38.991 1.00 61.99 1068 LYS B O 1
ATOM 853 N N . TYR B 1 14 ? 9.928 35.138 37.763 1.00 49.25 1069 TYR B N 1
ATOM 854 C CA . TYR B 1 14 ? 11.338 35.070 37.373 1.00 45.43 1069 TYR B CA 1
ATOM 855 C C . TYR B 1 14 ? 11.563 35.657 36.053 1.00 43.79 1069 TYR B C 1
ATOM 856 O O . TYR B 1 14 ? 10.720 35.523 35.152 1.00 38.45 1069 TYR B O 1
ATOM 865 N N . LYS B 1 15 ? 12.750 36.255 35.944 1.00 38.71 1070 LYS B N 1
ATOM 866 C CA . LYS B 1 15 ? 13.209 36.851 34.758 1.00 41.21 1070 LYS B CA 1
ATOM 867 C C . LYS B 1 15 ? 13.898 35.651 34.043 1.00 41.04 1070 LYS B C 1
ATOM 868 O O . LYS B 1 15 ? 14.840 35.024 34.589 1.00 38.27 1070 LYS B O 1
ATOM 874 N N . VAL B 1 16 ? 13.432 35.348 32.837 1.00 40.00 1071 VAL B N 1
ATOM 875 C CA . VAL B 1 16 ? 14.093 34.323 32.033 1.00 31.76 1071 VAL B CA 1
ATOM 876 C C . VAL B 1 16 ? 14.147 34.807 30.603 1.00 31.66 1071 VAL B C 1
ATOM 877 O O . VAL B 1 16 ? 13.415 35.725 30.213 1.00 35.24 1071 VAL B O 1
ATOM 881 N N . TRP B 1 17 ? 14.949 34.104 29.800 1.00 28.89 1072 TRP B N 1
ATOM 882 C CA . TRP B 1 17 ? 15.101 34.456 28.392 1.00 29.48 1072 TRP B CA 1
ATOM 883 C C . TRP B 1 17 ? 14.687 33.266 27.552 1.00 25.71 1072 TRP B C 1
ATOM 884 O O . TRP B 1 17 ? 15.245 32.184 27.762 1.00 25.19 1072 TRP B O 1
ATOM 895 N N . ARG B 1 18 ? 13.733 33.430 26.642 1.00 23.59 1073 ARG B N 1
ATOM 896 C CA . ARG B 1 18 ? 13.390 32.347 25.746 1.00 25.26 1073 ARG B CA 1
ATOM 897 C C . ARG B 1 18 ? 14.527 32.267 24.719 1.00 25.60 1073 ARG B C 1
ATOM 898 O O . ARG B 1 18 ? 14.900 33.266 24.138 1.00 29.08 1073 ARG B O 1
ATOM 906 N N . ARG B 1 19 ? 15.092 31.067 24.531 1.00 26.92 1074 ARG B N 1
ATOM 907 C CA . ARG B 1 19 ? 16.139 30.852 23.528 1.00 25.28 1074 ARG B CA 1
ATOM 908 C C . ARG B 1 19 ? 15.427 30.423 22.246 1.00 28.32 1074 ARG B C 1
ATOM 909 O O . ARG B 1 19 ? 14.653 29.466 22.279 1.00 31.17 1074 ARG B O 1
ATOM 917 N N . GLN B 1 20 ? 15.722 31.078 21.112 1.00 46.37 1075 GLN B N 1
ATOM 918 C CA . GLN B 1 20 ? 15.100 30.765 19.811 1.00 46.44 1075 GLN B CA 1
ATOM 919 C C . GLN B 1 20 ? 16.191 30.733 18.778 1.00 45.76 1075 GLN B C 1
ATOM 920 O O . GLN B 1 20 ? 16.880 31.708 18.631 1.00 44.40 1075 GLN B O 1
ATOM 926 N N . GLN B 1 21 ? 16.360 29.596 18.107 1.00 43.96 1076 GLN B N 1
ATOM 927 C CA . GLN B 1 21 ? 17.413 29.425 17.120 1.00 49.33 1076 GLN B CA 1
ATOM 928 C C . GLN B 1 21 ? 16.913 30.050 15.831 1.00 50.78 1076 GLN B C 1
ATOM 929 O O . GLN B 1 21 ? 15.770 29.823 15.421 1.00 50.12 1076 GLN B O 1
ATOM 935 N N . MET B 1 22 ? 17.759 30.885 15.229 1.00 53.97 1077 MET B N 1
ATOM 936 C CA . MET B 1 22 ? 17.421 31.547 13.972 1.00 54.85 1077 MET B CA 1
ATOM 937 C C . MET B 1 22 ? 18.522 31.290 12.954 1.00 52.15 1077 MET B C 1
ATOM 938 O O . MET B 1 22 ? 19.694 31.251 13.295 1.00 48.22 1077 MET B O 1
ATOM 943 N N . SER B 1 23 ? 18.097 31.082 11.728 1.00 52.10 1078 SER B N 1
ATOM 944 C CA . SER B 1 23 ? 18.960 30.568 10.699 1.00 57.60 1078 SER B CA 1
ATOM 945 C C . SER B 1 23 ? 18.596 31.345 9.441 1.00 56.67 1078 SER B C 1
ATOM 946 O O . SER B 1 23 ? 17.419 31.534 9.137 1.00 56.69 1078 SER B O 1
ATOM 949 N N . PHE B 1 24 ? 19.593 31.804 8.703 1.00 59.96 1079 PHE B N 1
ATOM 950 C CA . PHE B 1 24 ? 19.290 32.479 7.453 1.00 58.82 1079 PHE B CA 1
ATOM 951 C C . PHE B 1 24 ? 20.508 32.448 6.539 1.00 60.32 1079 PHE B C 1
ATOM 952 O O . PHE B 1 24 ? 21.614 32.066 6.966 1.00 58.00 1079 PHE B O 1
ATOM 960 N N . ILE B 1 25 ? 20.307 32.793 5.268 1.00 50.39 1080 ILE B N 1
ATOM 961 C CA . ILE B 1 25 ? 21.448 32.800 4.334 1.00 50.00 1080 ILE B CA 1
ATOM 962 C C . ILE B 1 25 ? 21.930 34.222 4.079 1.00 50.80 1080 ILE B C 1
ATOM 963 O O . ILE B 1 25 ? 21.138 35.098 3.785 1.00 53.75 1080 ILE B O 1
ATOM 968 N N . ASN B 1 26 ? 23.212 34.454 4.319 1.00 51.03 1081 ASN B N 1
ATOM 969 C CA . ASN B 1 26 ? 23.835 35.744 4.041 1.00 55.89 1081 ASN B CA 1
ATOM 970 C C . ASN B 1 26 ? 24.401 35.679 2.621 1.00 47.31 1081 ASN B C 1
ATOM 971 O O . ASN B 1 26 ? 25.119 34.757 2.297 1.00 45.58 1081 ASN B O 1
ATOM 976 N N . LYS B 1 27 ? 24.062 36.662 1.795 1.00 44.14 1082 LYS B N 1
ATOM 977 C CA . LYS B 1 27 ? 24.464 36.668 0.367 1.00 43.78 1082 LYS B CA 1
ATOM 978 C C . LYS B 1 27 ? 25.566 37.692 0.114 1.00 44.22 1082 LYS B C 1
ATOM 979 O O . LYS B 1 27 ? 25.335 38.873 0.348 1.00 49.71 1082 LYS B O 1
ATOM 985 N N . HIS B 1 28 ? 26.764 37.269 -0.291 1.00 42.19 1083 HIS B N 1
ATOM 986 C CA . HIS B 1 28 ? 27.913 38.203 -0.352 1.00 45.15 1083 HIS B CA 1
ATOM 987 C C . HIS B 1 28 ? 28.259 38.395 -1.829 1.00 42.13 1083 HIS B C 1
ATOM 988 O O . HIS B 1 28 ? 28.536 37.405 -2.551 1.00 36.53 1083 HIS B O 1
ATOM 995 N N . GLU B 1 29 ? 28.203 39.649 -2.304 1.00 41.44 1084 GLU B N 1
ATOM 996 C CA . GLU B 1 29 ? 28.356 39.906 -3.747 1.00 42.58 1084 GLU B CA 1
ATOM 997 C C . GLU B 1 29 ? 29.789 39.587 -4.139 1.00 40.51 1084 GLU B C 1
ATOM 998 O O . GLU B 1 29 ? 30.675 39.859 -3.361 1.00 39.74 1084 GLU B O 1
ATOM 1004 N N . ARG B 1 30 ? 29.993 38.952 -5.298 1.00 35.52 1085 ARG B N 1
ATOM 1005 C CA . ARG B 1 30 ? 31.329 38.699 -5.900 1.00 35.01 1085 ARG B CA 1
ATOM 1006 C C . ARG B 1 30 ? 31.287 38.886 -7.413 1.00 33.65 1085 ARG B C 1
ATOM 1007 O O . ARG B 1 30 ? 30.236 39.116 -7.976 1.00 36.40 1085 ARG B O 1
ATOM 1015 N N . THR B 1 31 ? 32.427 38.863 -8.092 1.00 30.50 1086 THR B N 1
ATOM 1016 C CA . THR B 1 31 ? 32.354 38.578 -9.503 1.00 29.60 1086 THR B CA 1
ATOM 1017 C C . THR B 1 31 ? 33.022 37.224 -9.705 1.00 27.03 1086 THR B C 1
ATOM 1018 O O . THR B 1 31 ? 33.921 36.895 -8.991 1.00 29.30 1086 THR B O 1
ATOM 1022 N N . LEU B 1 32 ? 32.607 36.469 -10.689 1.00 24.31 1087 LEU B N 1
ATOM 1023 C CA . LEU B 1 32 ? 33.261 35.162 -10.970 1.00 23.22 1087 LEU B CA 1
ATOM 1024 C C . LEU B 1 32 ? 33.761 35.350 -12.407 1.00 22.21 1087 LEU B C 1
ATOM 1025 O O . LEU B 1 32 ? 32.970 35.753 -13.313 1.00 25.76 1087 LEU B O 1
ATOM 1030 N N . ALA B 1 33 ? 35.058 35.066 -12.585 1.00 21.97 1088 ALA B N 1
ATOM 1031 C CA . ALA B 1 33 ? 35.694 35.182 -13.908 1.00 25.83 1088 ALA B CA 1
ATOM 1032 C C . ALA B 1 33 ? 36.447 33.940 -14.152 1.00 26.54 1088 ALA B C 1
ATOM 1033 O O . ALA B 1 33 ? 37.103 33.391 -13.211 1.00 24.18 1088 ALA B O 1
ATOM 1035 N N . ILE B 1 34 ? 36.388 33.516 -15.410 1.00 25.20 1089 ILE B N 1
ATOM 1036 C CA . ILE B 1 34 ? 37.128 32.377 -15.882 1.00 26.45 1089 ILE B CA 1
ATOM 1037 C C . ILE B 1 34 ? 38.165 32.850 -16.900 1.00 28.79 1089 ILE B C 1
ATOM 1038 O O . ILE B 1 34 ? 37.825 33.550 -17.849 1.00 29.31 1089 ILE B O 1
ATOM 1043 N N . ASP B 1 35 ? 39.412 32.486 -16.713 1.00 26.05 1090 ASP B N 1
ATOM 1044 C CA . ASP B 1 35 ? 40.462 32.782 -17.690 1.00 26.46 1090 ASP B CA 1
ATOM 1045 C C . ASP B 1 35 ? 41.294 31.536 -17.813 1.00 31.96 1090 ASP B C 1
ATOM 1046 O O . ASP B 1 35 ? 42.019 31.175 -16.849 1.00 25.44 1090 ASP B O 1
ATOM 1051 N N . GLY B 1 36 ? 41.175 30.899 -18.980 1.00 40.05 1091 GLY B N 1
ATOM 1052 C CA . GLY B 1 36 ? 41.872 29.640 -19.293 1.00 38.51 1091 GLY B CA 1
ATOM 1053 C C . GLY B 1 36 ? 41.382 28.635 -18.256 1.00 36.25 1091 GLY B C 1
ATOM 1054 O O . GLY B 1 36 ? 40.208 28.448 -18.141 1.00 32.79 1091 GLY B O 1
ATOM 1055 N N . ASP B 1 37 ? 42.309 28.046 -17.494 1.00 39.44 1092 ASP B N 1
ATOM 1056 C CA . ASP B 1 37 ? 41.992 26.985 -16.525 1.00 35.84 1092 ASP B CA 1
ATOM 1057 C C . ASP B 1 37 ? 41.812 27.474 -15.106 1.00 30.84 1092 ASP B C 1
ATOM 1058 O O . ASP B 1 37 ? 41.725 26.653 -14.144 1.00 32.5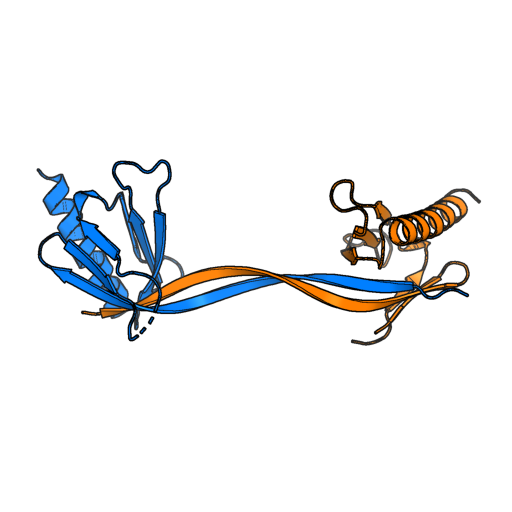7 1092 ASP B O 1
ATOM 1063 N N . TYR B 1 38 ? 41.752 28.792 -14.962 1.00 29.62 1093 TYR B N 1
ATOM 1064 C CA . TYR B 1 38 ? 41.651 29.437 -13.657 1.00 28.23 1093 TYR B CA 1
ATOM 1065 C C . TYR B 1 38 ? 40.314 30.158 -13.468 1.00 27.73 1093 TYR B C 1
ATOM 1066 O O . TYR B 1 38 ? 39.726 30.787 -14.419 1.00 25.60 1093 TYR B O 1
ATOM 1075 N N . ILE B 1 39 ? 39.840 30.118 -12.219 1.00 23.26 1094 ILE B N 1
ATOM 1076 C CA . ILE B 1 39 ? 38.606 30.696 -11.829 1.00 23.91 1094 ILE B CA 1
ATOM 1077 C C . ILE B 1 39 ? 38.936 31.746 -10.743 1.00 23.67 1094 ILE B C 1
ATOM 1078 O O . ILE B 1 39 ? 39.712 31.428 -9.840 1.00 27.73 1094 ILE B O 1
ATOM 1083 N N . TYR B 1 40 ? 38.363 32.952 -10.877 1.00 24.05 1095 TYR B N 1
ATOM 1084 C CA . TYR B 1 40 ? 38.657 34.045 -9.943 1.00 25.97 1095 TYR B CA 1
ATOM 1085 C C . TYR B 1 40 ? 37.354 34.461 -9.314 1.00 27.40 1095 TYR B C 1
ATOM 1086 O O . TYR B 1 40 ? 36.425 34.853 -10.031 1.00 27.89 1095 TYR B O 1
ATOM 1095 N N . ILE B 1 41 ? 37.293 34.457 -8.002 1.00 28.35 1096 ILE B N 1
ATOM 1096 C CA . ILE B 1 41 ? 36.115 34.939 -7.283 1.00 31.26 1096 ILE B CA 1
ATOM 1097 C C . ILE B 1 41 ? 36.552 36.052 -6.401 1.00 31.76 1096 ILE B C 1
ATOM 1098 O O . ILE B 1 41 ? 37.379 35.859 -5.463 1.00 32.87 1096 ILE B O 1
ATOM 1103 N N . VAL B 1 42 ? 36.067 37.252 -6.686 1.00 32.35 1097 VAL B N 1
ATOM 1104 C CA . VAL B 1 42 ? 36.543 38.417 -5.949 1.00 36.95 1097 VAL B CA 1
ATOM 1105 C C . VAL B 1 42 ? 35.378 39.327 -5.504 1.00 35.61 1097 VAL B C 1
ATOM 1106 O O . VAL B 1 42 ? 34.384 39.389 -6.201 1.00 34.38 1097 VAL B O 1
ATOM 1110 N N . PRO B 1 43 ? 35.517 40.106 -4.414 1.00 42.58 1098 PRO B N 1
ATOM 1111 C CA . PRO B 1 43 ? 34.378 41.016 -4.045 1.00 48.75 1098 PRO B CA 1
ATOM 1112 C C . PRO B 1 43 ? 34.323 42.341 -4.839 1.00 45.19 1098 PRO B C 1
ATOM 1113 O O . PRO B 1 43 ? 35.269 42.648 -5.575 1.00 47.71 1098 PRO B O 1
ATOM 1117 N N . VAL B 1 54 ? 37.661 40.669 2.584 1.00 87.75 1109 VAL B N 1
ATOM 1118 C CA . VAL B 1 54 ? 37.447 39.379 1.895 1.00 81.88 1109 VAL B CA 1
ATOM 1119 C C . VAL B 1 54 ? 38.701 38.754 1.252 1.00 82.99 1109 VAL B C 1
ATOM 1120 O O . VAL B 1 54 ? 39.069 37.624 1.602 1.00 89.54 1109 VAL B O 1
ATOM 1124 N N . LYS B 1 55 ? 39.337 39.484 0.322 1.00 78.29 1110 LYS B N 1
ATOM 1125 C CA . LYS B 1 55 ? 40.489 39.018 -0.492 1.00 73.93 1110 LYS B CA 1
ATOM 1126 C C . LYS B 1 55 ? 40.116 38.056 -1.658 1.00 70.43 1110 LYS B C 1
ATOM 1127 O O . LYS B 1 55 ? 39.266 37.161 -1.539 1.00 67.64 1110 LYS B O 1
ATOM 1129 N N . THR B 1 56 ? 40.800 38.272 -2.774 1.00 78.18 1111 THR B N 1
ATOM 1130 C CA . THR B 1 56 ? 40.616 37.508 -3.998 1.00 74.65 1111 THR B CA 1
ATOM 1131 C C . THR B 1 56 ? 40.979 36.038 -3.818 1.00 69.52 1111 THR B C 1
ATOM 1132 O O . THR B 1 56 ? 42.027 35.712 -3.278 1.00 70.78 1111 THR B O 1
ATOM 1136 N N . LYS B 1 57 ? 40.095 35.160 -4.280 1.00 69.45 1112 LYS B N 1
ATOM 1137 C CA . LYS B 1 57 ? 40.265 33.725 -4.224 1.00 61.15 1112 LYS B CA 1
ATOM 1138 C C . LYS B 1 57 ? 40.503 33.228 -5.663 1.00 59.43 1112 LYS B C 1
ATOM 1139 O O . LYS B 1 57 ? 39.709 33.579 -6.582 1.00 52.24 1112 LYS B O 1
ATOM 1145 N N . SER B 1 58 ? 41.567 32.424 -5.864 1.00 50.19 1113 SER B N 1
ATOM 1146 C CA . SER B 1 58 ? 41.898 31.875 -7.203 1.00 46.45 1113 SER B CA 1
ATOM 1147 C C . SER B 1 58 ? 41.909 30.320 -7.212 1.00 46.01 1113 SER B C 1
ATOM 1148 O O . SER B 1 58 ? 42.540 29.694 -6.345 1.00 43.89 1113 SER B O 1
ATOM 1151 N N . LEU B 1 59 ? 41.246 29.708 -8.180 1.00 36.75 1114 LEU B N 1
ATOM 1152 C CA . LEU B 1 59 ? 41.202 28.254 -8.288 1.00 39.63 1114 LEU B CA 1
ATOM 1153 C C . LEU B 1 59 ? 41.723 27.778 -9.597 1.00 36.83 1114 LEU B C 1
ATOM 1154 O O . LEU B 1 59 ? 41.382 28.346 -10.639 1.00 35.39 1114 LEU B O 1
ATOM 1159 N N . HIS B 1 60 ? 42.477 26.696 -9.550 1.00 30.67 1115 HIS B N 1
ATOM 1160 C CA . HIS B 1 60 ? 42.743 25.996 -10.796 1.00 34.20 1115 HIS B CA 1
ATOM 1161 C C . HIS B 1 60 ? 41.660 24.922 -11.018 1.00 30.28 1115 HIS B C 1
ATOM 1162 O O . HIS B 1 60 ? 41.161 24.346 -10.046 1.00 29.88 1115 HIS B O 1
ATOM 1169 N N . ILE B 1 61 ? 41.310 24.651 -12.273 1.00 29.40 1116 ILE B N 1
ATOM 1170 C CA . ILE B 1 61 ? 40.299 23.662 -12.608 1.00 31.27 1116 ILE B CA 1
ATOM 1171 C C . ILE B 1 61 ? 40.561 22.283 -12.024 1.00 28.68 1116 ILE B C 1
ATOM 1172 O O . ILE B 1 61 ? 39.598 21.562 -11.720 1.00 30.34 1116 ILE B O 1
ATOM 1177 N N . SER B 1 62 ? 41.845 21.912 -11.885 1.00 32.62 1117 SER B N 1
ATOM 1178 C CA . SER B 1 62 ? 42.197 20.615 -11.277 1.00 35.96 1117 SER B CA 1
ATOM 1179 C C . SER B 1 62 ? 41.664 20.565 -9.845 1.00 37.83 1117 SER B C 1
ATOM 1180 O O . SER B 1 62 ? 41.608 19.453 -9.261 1.00 35.85 1117 SER B O 1
ATOM 1183 N N . GLN B 1 63 ? 41.378 21.742 -9.238 1.00 33.45 1118 GLN B N 1
ATOM 1184 C CA . GLN B 1 63 ? 40.931 21.785 -7.837 1.00 33.27 1118 GLN B CA 1
ATOM 1185 C C . GLN B 1 63 ? 39.463 21.615 -7.682 1.00 34.23 1118 GLN B C 1
ATOM 1186 O O . GLN B 1 63 ? 38.968 21.510 -6.563 1.00 36.96 1118 GLN B O 1
ATOM 1192 N N . VAL B 1 64 ? 38.750 21.576 -8.813 1.00 29.67 1119 VAL B N 1
ATOM 1193 C CA . VAL B 1 64 ? 37.332 21.517 -8.780 1.00 28.72 1119 VAL B CA 1
ATOM 1194 C C . VAL B 1 64 ? 36.943 20.029 -8.891 1.00 30.85 1119 VAL B C 1
ATOM 1195 O O . VAL B 1 64 ? 37.320 19.369 -9.841 1.00 32.32 1119 VAL B O 1
ATOM 1199 N N . VAL B 1 65 ? 36.113 19.565 -7.970 1.00 32.13 1120 VAL B N 1
ATOM 1200 C CA . VAL B 1 65 ? 35.623 18.196 -7.884 1.00 35.27 1120 VAL B CA 1
ATOM 1201 C C . VAL B 1 65 ? 34.247 18.100 -8.548 1.00 36.59 1120 VAL B C 1
ATOM 1202 O O . VAL B 1 65 ? 33.995 17.112 -9.214 1.00 33.49 1120 VAL B O 1
ATOM 1206 N N . LEU B 1 66 ? 33.380 19.116 -8.395 1.00 32.94 1121 LEU B N 1
ATOM 1207 C CA . LEU B 1 66 ? 32.009 19.012 -8.922 1.00 34.36 1121 LEU B CA 1
ATOM 1208 C C . LEU B 1 66 ? 31.450 20.476 -9.080 1.00 29.53 1121 LEU B C 1
ATOM 1209 O O . LEU B 1 66 ? 31.857 21.352 -8.326 1.00 28.71 1121 LEU B O 1
ATOM 1214 N N . VAL B 1 67 ? 30.566 20.707 -10.041 1.00 28.53 1122 VAL B N 1
ATOM 1215 C CA . VAL B 1 67 ? 29.908 22.009 -10.274 1.00 28.29 1122 VAL B CA 1
ATOM 1216 C C . VAL B 1 67 ? 28.554 21.625 -10.802 1.00 30.48 1122 VAL B C 1
ATOM 1217 O O . VAL B 1 67 ? 28.467 20.806 -11.705 1.00 34.06 1122 VAL B O 1
ATOM 1221 N N . LYS B 1 68 ? 27.497 22.100 -10.144 1.00 24.29 1123 LYS B N 1
ATOM 1222 C CA . LYS B 1 68 ? 26.162 21.593 -10.377 1.00 28.27 1123 LYS B CA 1
ATOM 1223 C C . LYS B 1 68 ? 25.164 22.755 -10.183 1.00 25.63 1123 LYS B C 1
ATOM 1224 O O . LYS B 1 68 ? 25.289 23.529 -9.252 1.00 26.74 1123 LYS B O 1
ATOM 1227 N N . LYS B 1 69 ? 24.167 22.835 -11.072 1.00 27.60 1124 LYS B N 1
ATOM 1228 C CA . LYS B 1 69 ? 23.106 23.756 -10.982 1.00 27.46 1124 LYS B CA 1
ATOM 1229 C C . LYS B 1 69 ? 22.061 23.104 -10.016 1.00 31.43 1124 LYS B C 1
ATOM 1230 O O . LYS B 1 69 ? 21.799 21.870 -10.059 1.00 31.03 1124 LYS B O 1
ATOM 1236 N N . SER B 1 70 ? 21.450 23.931 -9.169 1.00 27.72 1125 SER B N 1
ATOM 1237 C CA . SER B 1 70 ? 20.324 23.417 -8.336 1.00 31.67 1125 SER B CA 1
ATOM 1238 C C . SER B 1 70 ? 19.137 22.949 -9.194 1.00 37.55 1125 SER B C 1
ATOM 1239 O O . SER B 1 70 ? 18.789 23.654 -10.123 1.00 32.01 1125 SER B O 1
ATOM 1242 N N . LYS B 1 7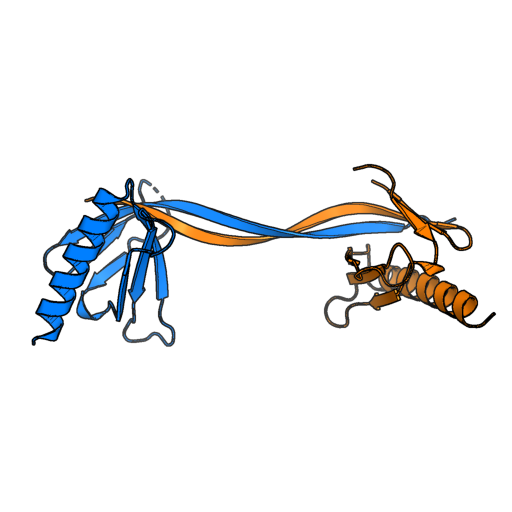1 ? 18.473 21.811 -8.853 1.00 36.09 1126 LYS B N 1
ATOM 1243 C CA . LYS B 1 71 ? 17.218 21.447 -9.477 1.00 42.05 1126 LYS B CA 1
ATOM 1244 C C . LYS B 1 71 ? 15.999 22.224 -8.951 1.00 45.60 1126 LYS B C 1
ATOM 1245 O O . LYS B 1 71 ? 14.921 22.156 -9.567 1.00 53.30 1126 LYS B O 1
ATOM 1249 N N . ARG B 1 72 ? 16.115 22.812 -7.764 1.00 39.39 1127 ARG B N 1
ATOM 1250 C CA . ARG B 1 72 ? 14.990 23.517 -7.101 1.00 43.29 1127 ARG B CA 1
ATOM 1251 C C . ARG B 1 72 ? 14.993 25.006 -7.400 1.00 43.15 1127 ARG B C 1
ATOM 1252 O O . ARG B 1 72 ? 13.950 25.604 -7.657 1.00 43.30 1127 ARG B O 1
ATOM 1254 N N . VAL B 1 73 ? 16.184 25.600 -7.386 1.00 37.59 1128 VAL B N 1
ATOM 1255 C CA . VAL B 1 73 ? 16.299 27.062 -7.506 1.00 35.94 1128 VAL B CA 1
ATOM 1256 C C . VAL B 1 73 ? 17.236 27.295 -8.713 1.00 31.52 1128 VAL B C 1
ATOM 1257 O O . VAL B 1 73 ? 18.442 27.061 -8.609 1.00 32.58 1128 VAL B O 1
ATOM 1261 N N . PRO B 1 74 ? 16.673 27.651 -9.873 1.00 31.54 1129 PRO B N 1
ATOM 1262 C CA . PRO B 1 74 ? 17.428 27.687 -11.105 1.00 34.52 1129 PRO B CA 1
ATOM 1263 C C . PRO B 1 74 ? 18.645 28.632 -11.082 1.00 32.52 1129 PRO B C 1
ATOM 1264 O O . PRO B 1 74 ? 19.577 28.433 -11.815 1.00 27.26 1129 PRO B O 1
ATOM 1268 N N . GLU B 1 75 ? 18.630 29.643 -10.224 1.00 31.33 1130 GLU B N 1
ATOM 1269 C CA . GLU B 1 75 ? 1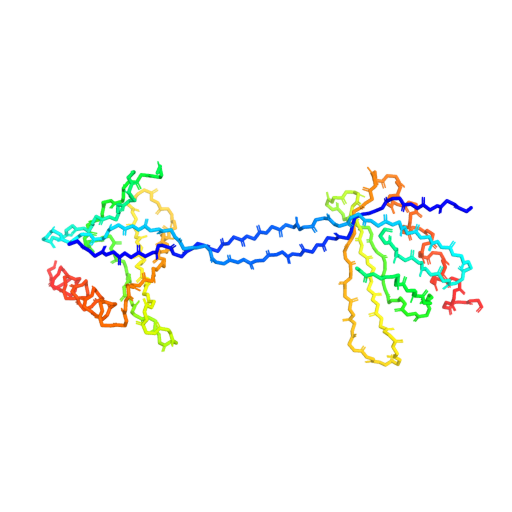9.754 30.640 -10.146 1.00 30.07 1130 GLU B CA 1
ATOM 1270 C C . GLU B 1 75 ? 20.850 30.163 -9.255 1.00 27.85 1130 GLU B C 1
ATOM 1271 O O . GLU B 1 75 ? 21.918 30.785 -9.164 1.00 29.02 1130 GLU B O 1
ATOM 1277 N N . HIS B 1 76 ? 20.625 29.038 -8.581 1.00 26.16 1131 HIS B N 1
ATOM 1278 C CA . HIS B 1 76 ? 21.645 28.568 -7.624 1.00 26.53 1131 HIS B CA 1
ATOM 1279 C C . HIS B 1 76 ? 22.558 27.594 -8.266 1.00 24.71 1131 HIS B C 1
ATOM 1280 O O . HIS B 1 76 ? 22.119 26.723 -9.024 1.00 22.76 1131 HIS B O 1
ATOM 1287 N N . PHE B 1 77 ? 23.834 27.647 -7.872 1.00 24.77 1132 PHE B N 1
ATOM 1288 C CA . PHE B 1 77 ? 24.743 26.546 -8.203 1.00 22.57 1132 PHE B CA 1
ATOM 1289 C C . PHE B 1 77 ? 25.761 26.342 -7.039 1.00 23.43 1132 PHE B C 1
ATOM 1290 O O . PHE B 1 77 ? 25.880 27.138 -6.087 1.00 25.62 1132 PHE B O 1
ATOM 1298 N N . LYS B 1 78 ? 26.542 25.290 -7.172 1.00 23.78 1133 LYS B N 1
ATOM 1299 C CA . LYS B 1 78 ? 27.563 25.024 -6.192 1.00 21.31 1133 LYS B CA 1
ATOM 1300 C C . LYS B 1 78 ? 28.834 24.545 -6.884 1.00 21.68 1133 LYS B C 1
ATOM 1301 O O . LYS B 1 78 ? 28.816 23.959 -7.990 1.00 20.39 1133 LYS B O 1
ATOM 1307 N N . ILE B 1 79 ? 29.988 24.714 -6.230 1.00 19.64 1134 ILE B N 1
ATOM 1308 C CA . ILE B 1 79 ? 31.209 24.270 -6.855 1.00 22.23 1134 ILE B CA 1
ATOM 1309 C C . ILE B 1 79 ? 31.890 23.579 -5.672 1.00 24.83 1134 ILE B C 1
ATOM 1310 O O . ILE B 1 79 ? 31.951 24.174 -4.595 1.00 26.50 1134 ILE B O 1
ATOM 1315 N N . PHE B 1 80 ? 32.322 22.310 -5.807 1.00 26.87 1135 PHE B N 1
ATOM 1316 C CA . PHE B 1 80 ? 33.104 21.675 -4.725 1.00 28.29 1135 PHE B CA 1
ATOM 1317 C C . PHE B 1 80 ? 34.545 21.673 -5.101 1.00 27.95 1135 PHE B C 1
ATOM 1318 O O . PHE B 1 80 ? 34.920 21.361 -6.269 1.00 27.60 1135 PHE B O 1
ATOM 1326 N N . VAL B 1 81 ? 35.398 21.892 -4.100 1.00 31.93 1136 VAL B N 1
ATOM 1327 C CA . VAL B 1 81 ? 36.797 22.131 -4.326 1.00 30.69 1136 VAL B CA 1
ATOM 1328 C C . VAL B 1 81 ? 37.703 21.198 -3.423 1.00 34.77 1136 VAL B C 1
ATOM 1329 O O . VAL B 1 81 ? 37.334 20.920 -2.307 1.00 37.17 1136 VAL B O 1
ATOM 1333 N N . ARG B 1 82 ? 38.829 20.687 -3.933 1.00 33.79 1137 ARG B N 1
ATOM 1334 C CA . ARG B 1 82 ? 39.864 20.063 -3.085 1.00 41.85 1137 ARG B CA 1
ATOM 1335 C C . ARG B 1 82 ? 41.136 20.757 -3.479 1.00 43.28 1137 ARG B C 1
ATOM 1336 O O . ARG B 1 82 ? 41.592 20.583 -4.625 1.00 42.95 1137 ARG B O 1
ATOM 1344 N N . ARG B 1 83 ? 41.676 21.545 -2.541 1.00 42.20 1138 ARG B N 1
ATOM 1345 C CA . ARG B 1 83 ? 42.987 22.232 -2.642 1.00 45.21 1138 ARG B CA 1
ATOM 1346 C C . ARG B 1 83 ? 44.167 21.380 -3.261 1.00 46.75 1138 ARG B C 1
ATOM 1347 O O . ARG B 1 83 ? 44.914 21.812 -4.163 1.00 45.63 1138 ARG B O 1
ATOM 1349 N N . GLU B 1 84 ? 44.335 20.175 -2.749 1.00 41.97 1139 GLU B N 1
ATOM 1350 C CA . GLU B 1 84 ? 45.600 19.449 -2.921 1.00 42.91 1139 GLU B CA 1
ATOM 1351 C C . GLU B 1 84 ? 45.294 17.979 -2.752 1.00 41.96 1139 GLU B C 1
ATOM 1352 O O . GLU B 1 84 ? 44.476 17.594 -1.887 1.00 37.76 1139 GLU B O 1
ATOM 1358 N N . GLY B 1 85 ? 45.949 17.161 -3.562 1.00 42.09 1140 GLY B N 1
ATOM 1359 C CA . GLY B 1 85 ? 45.936 15.711 -3.357 1.00 46.11 1140 GLY B CA 1
ATOM 1360 C C . GLY B 1 85 ? 44.582 15.093 -3.032 1.00 43.58 1140 GLY B C 1
ATOM 1361 O O . GLY B 1 85 ? 43.630 15.123 -3.833 1.00 41.10 1140 GLY B O 1
ATOM 1362 N N . GLN B 1 86 ? 44.480 14.522 -1.840 1.00 39.88 1141 GLN B N 1
ATOM 1363 C CA . GLN B 1 86 ? 43.224 13.890 -1.444 1.00 37.20 1141 GLN B CA 1
ATOM 1364 C C . GLN B 1 86 ? 42.705 14.617 -0.175 1.00 38.72 1141 GLN B C 1
ATOM 1365 O O . GLN B 1 86 ? 42.073 14.008 0.685 1.00 37.97 1141 GLN B O 1
ATOM 1371 N N . ASP B 1 87 ? 42.995 15.911 -0.049 1.00 38.65 1142 ASP B N 1
ATOM 1372 C CA . ASP B 1 87 ? 42.425 16.749 1.054 1.00 40.31 1142 ASP B CA 1
ATOM 1373 C C . ASP B 1 87 ? 40.886 16.620 1.122 1.00 39.68 1142 ASP B C 1
ATOM 1374 O O . ASP B 1 87 ? 40.261 16.260 0.118 1.00 39.48 1142 ASP B O 1
ATOM 1379 N N . ASP B 1 88 ? 40.301 16.897 2.309 1.00 37.21 1143 ASP B N 1
ATOM 1380 C CA . ASP B 1 88 ? 38.843 17.021 2.482 1.00 41.11 1143 ASP B CA 1
ATOM 1381 C C . ASP B 1 88 ? 38.224 17.962 1.424 1.00 37.67 1143 ASP B C 1
ATOM 1382 O O . ASP B 1 88 ? 38.757 19.041 1.204 1.00 34.56 1143 ASP B O 1
ATOM 1387 N N . ILE B 1 89 ? 37.113 17.554 0.805 1.00 38.32 1144 ILE B N 1
ATOM 1388 C CA . ILE B 1 89 ? 36.356 18.474 -0.118 1.00 45.15 1144 ILE B CA 1
ATOM 1389 C C . ILE B 1 89 ? 35.803 19.711 0.664 1.00 39.38 1144 ILE B C 1
ATOM 1390 O O . ILE B 1 89 ? 35.300 19.529 1.740 1.00 43.29 1144 ILE B O 1
ATOM 1395 N N . LYS B 1 90 ? 35.924 20.919 0.103 1.00 36.10 1145 LYS B N 1
ATOM 1396 C CA . LYS B 1 90 ? 35.172 22.129 0.568 1.00 36.60 1145 LYS B CA 1
ATOM 1397 C C . LYS B 1 90 ? 34.037 22.517 -0.397 1.00 38.98 1145 LYS B C 1
ATOM 1398 O O . LYS B 1 90 ? 34.219 22.512 -1.621 1.00 37.37 1145 LYS B O 1
ATOM 1404 N N . ARG B 1 91 ? 32.872 22.853 0.167 1.00 38.45 1146 ARG B N 1
ATOM 1405 C CA . ARG B 1 91 ? 31.627 23.030 -0.630 1.00 42.32 1146 ARG B CA 1
ATOM 1406 C C . ARG B 1 91 ? 31.280 24.512 -0.651 1.00 42.97 1146 ARG B C 1
ATOM 1407 O O . ARG B 1 91 ? 31.147 25.096 0.421 1.00 43.50 1146 ARG B O 1
ATOM 1415 N N . TYR B 1 92 ? 31.214 25.138 -1.844 1.00 31.71 1147 TYR B N 1
ATOM 1416 C CA . TYR B 1 92 ? 30.812 26.552 -2.005 1.00 30.68 1147 TYR B CA 1
ATOM 1417 C C . TYR B 1 92 ? 29.477 26.656 -2.755 1.00 29.96 1147 TYR B C 1
ATOM 1418 O O . TYR B 1 92 ? 29.333 26.058 -3.828 1.00 28.58 1147 TYR B O 1
ATOM 1427 N N . TYR B 1 93 ? 28.555 27.469 -2.253 1.00 28.05 1148 TYR B N 1
ATOM 1428 C CA . TYR B 1 93 ? 27.261 27.609 -2.842 1.00 25.75 1148 TYR B CA 1
ATOM 1429 C C . TYR B 1 93 ? 27.189 29.092 -3.342 1.00 26.10 1148 TYR B C 1
ATOM 1430 O O . TYR B 1 93 ? 27.546 29.988 -2.615 1.00 30.16 1148 TYR B O 1
ATOM 1439 N N . PHE B 1 94 ? 26.570 29.303 -4.505 1.00 24.45 1149 PHE B N 1
ATOM 1440 C CA . PHE B 1 94 ? 26.439 30.608 -5.126 1.00 24.60 1149 PHE B CA 1
ATOM 1441 C C . PHE B 1 94 ? 25.088 30.823 -5.740 1.00 26.49 1149 PHE B C 1
ATOM 1442 O O . PHE B 1 94 ? 24.301 29.895 -6.002 1.00 27.53 1149 PHE B O 1
ATOM 1450 N N . GLU B 1 95 ? 24.773 32.108 -5.945 1.00 28.01 1150 GLU B N 1
ATOM 1451 C CA . GLU B 1 95 ? 23.539 32.466 -6.606 1.00 27.56 1150 GLU B CA 1
ATOM 1452 C C . GLU B 1 95 ? 23.889 33.376 -7.809 1.00 27.06 1150 GLU B C 1
ATOM 1453 O O . GLU B 1 95 ? 24.722 34.323 -7.622 1.00 26.71 1150 GLU B O 1
ATOM 1459 N N . ALA B 1 96 ? 23.370 33.071 -9.007 1.00 25.02 1151 ALA B N 1
ATOM 1460 C CA . ALA B 1 96 ? 23.657 33.953 -10.198 1.00 30.29 1151 ALA B CA 1
ATOM 1461 C C . ALA B 1 96 ? 22.506 34.962 -10.374 1.00 27.57 1151 ALA B C 1
ATOM 1462 O O . ALA B 1 96 ? 21.534 34.955 -9.600 1.00 29.32 1151 ALA B O 1
ATOM 1464 N N . VAL B 1 97 ? 22.640 35.892 -11.322 1.00 28.08 1152 VAL B N 1
ATOM 1465 C CA . VAL B 1 97 ? 21.547 36.901 -11.615 1.00 29.50 1152 VAL B CA 1
ATOM 1466 C C . VAL B 1 97 ? 20.257 36.230 -12.106 1.00 34.38 1152 VAL B C 1
ATOM 1467 O O . VAL B 1 97 ? 19.131 36.713 -11.877 1.00 35.40 1152 VAL B O 1
ATOM 1471 N N . SER B 1 98 ? 20.418 35.103 -12.783 1.00 30.45 1153 SER B N 1
ATOM 1472 C CA . SER B 1 98 ? 19.307 34.498 -13.510 1.00 30.45 1153 SER B CA 1
ATOM 1473 C C . SER B 1 98 ? 19.582 33.020 -13.628 1.00 28.33 1153 SER B C 1
ATOM 1474 O O . SER B 1 98 ? 20.735 32.583 -13.421 1.00 28.27 1153 SER B O 1
ATOM 1477 N N . GLY B 1 99 ? 18.526 32.240 -13.941 1.00 30.06 1154 GLY B N 1
ATOM 1478 C CA . GLY B 1 99 ? 18.684 30.826 -14.206 1.00 31.04 1154 GLY B CA 1
ATOM 1479 C C . GLY B 1 99 ? 19.510 30.595 -15.451 1.00 32.85 1154 GLY B C 1
ATOM 1480 O O . GLY B 1 99 ? 20.353 29.742 -15.404 1.00 30.75 1154 GLY B O 1
ATOM 1481 N N . GLN B 1 100 ? 19.347 31.414 -16.493 1.00 32.09 1155 GLN B N 1
ATOM 1482 C CA . GLN B 1 100 ? 20.211 31.373 -17.755 1.00 37.94 1155 GLN B CA 1
ATOM 1483 C C . GLN B 1 100 ? 21.653 31.550 -17.477 1.00 35.11 1155 GLN B C 1
ATOM 1484 O O . GLN B 1 100 ? 22.529 30.888 -18.074 1.00 35.08 1155 GLN B O 1
ATOM 1490 N N . GLU B 1 101 ? 21.952 32.534 -16.612 1.00 32.56 1156 GLU B N 1
ATOM 1491 C CA . GLU B 1 101 ? 23.371 32.870 -16.420 1.00 30.53 1156 GLU B CA 1
ATOM 1492 C C . GLU B 1 101 ? 23.992 31.823 -15.500 1.00 28.18 1156 GLU B C 1
ATOM 1493 O O . GLU B 1 101 ? 25.180 31.476 -15.699 1.00 27.04 1156 GLU B O 1
ATOM 1499 N N . CYS B 1 102 ? 23.200 31.313 -14.552 1.00 26.79 1157 CYS B N 1
ATOM 1500 C CA . CYS B 1 102 ? 23.656 30.181 -13.676 1.00 26.28 1157 CYS B CA 1
ATOM 1501 C C . CYS B 1 102 ? 24.029 28.992 -14.622 1.00 25.36 1157 CYS B C 1
ATOM 1502 O O . CYS B 1 102 ? 25.135 28.398 -14.510 1.00 24.68 1157 CYS B O 1
ATOM 1505 N N . THR B 1 103 ? 23.111 28.653 -15.540 1.00 25.27 1158 THR B N 1
ATOM 1506 C CA . THR B 1 103 ? 23.389 27.557 -16.489 1.00 26.79 1158 THR B CA 1
ATOM 1507 C C . THR B 1 103 ? 24.625 27.852 -17.301 1.00 25.26 1158 THR B C 1
ATOM 1508 O O . THR B 1 103 ? 25.433 26.953 -17.549 1.00 26.63 1158 THR B O 1
ATOM 1512 N N . GLU B 1 104 ? 24.787 29.064 -17.777 1.00 28.92 1159 GLU B N 1
ATOM 1513 C CA . GLU B 1 104 ? 25.990 29.372 -18.527 1.00 31.47 1159 GLU B CA 1
ATOM 1514 C C . GLU B 1 104 ? 27.299 29.164 -17.711 1.00 29.33 1159 GLU B C 1
ATOM 1515 O O . GLU B 1 104 ? 28.291 28.679 -18.226 1.00 27.60 1159 GLU B O 1
ATOM 1521 N N . ILE B 1 105 ? 27.298 29.602 -16.469 1.00 25.70 1160 ILE B N 1
ATOM 1522 C CA . ILE B 1 105 ? 28.487 29.438 -15.582 1.00 24.36 1160 ILE B CA 1
ATOM 1523 C C . ILE B 1 105 ? 28.788 27.914 -15.376 1.00 23.71 1160 ILE B C 1
ATOM 1524 O O . ILE B 1 105 ? 29.932 27.416 -15.539 1.00 24.64 1160 ILE B O 1
ATOM 1529 N N . VAL B 1 106 ? 27.755 27.179 -15.017 1.00 25.12 1161 VAL B N 1
ATOM 1530 C CA . VAL B 1 106 ? 27.863 25.767 -14.752 1.00 23.99 1161 VAL B CA 1
ATOM 1531 C C . VAL B 1 106 ? 28.379 25.069 -15.988 1.00 26.92 1161 VAL B C 1
ATOM 1532 O O . VAL B 1 106 ? 29.286 24.258 -15.907 1.00 25.01 1161 VAL B O 1
ATOM 1536 N N . THR B 1 107 ? 27.809 25.401 -17.163 1.00 28.11 1162 THR B N 1
ATOM 1537 C CA . THR B 1 107 ? 28.257 24.777 -18.401 1.00 28.83 1162 THR B CA 1
ATOM 1538 C C . THR B 1 107 ? 29.709 25.080 -18.718 1.00 29.17 1162 THR B C 1
ATOM 1539 O O . THR B 1 107 ? 30.473 24.147 -19.069 1.00 29.98 1162 THR B O 1
ATOM 1543 N N . ARG B 1 108 ? 30.105 26.369 -18.593 1.00 29.37 1163 ARG B N 1
ATOM 1544 C CA . ARG B 1 108 ? 31.469 26.713 -18.880 1.00 31.65 1163 ARG B CA 1
ATOM 1545 C C . ARG B 1 108 ? 32.423 26.020 -17.902 1.00 31.91 1163 ARG B C 1
ATOM 1546 O O . ARG B 1 108 ? 33.487 25.542 -18.337 1.00 27.23 1163 ARG B O 1
ATOM 1554 N N . LEU B 1 109 ? 32.059 25.956 -16.610 1.00 24.41 1164 LEU B N 1
ATOM 1555 C CA . LEU B 1 109 ? 33.012 25.363 -15.698 1.00 23.20 1164 LEU B CA 1
ATOM 1556 C C . LEU B 1 109 ? 33.027 23.811 -15.960 1.00 23.32 1164 LEU B C 1
ATOM 1557 O O . LEU B 1 109 ? 34.077 23.174 -15.808 1.00 25.54 1164 LEU B O 1
ATOM 1562 N N . GLN B 1 110 ? 31.881 23.224 -16.350 1.00 23.83 1165 GLN B N 1
ATOM 1563 C CA . GLN B 1 110 ? 31.842 21.746 -16.566 1.00 26.80 1165 GLN B CA 1
ATOM 1564 C C . GLN B 1 110 ? 32.653 21.395 -17.783 1.00 27.86 1165 GLN B C 1
ATOM 1565 O O . GLN B 1 110 ? 33.401 20.405 -17.780 1.00 27.07 1165 GLN B O 1
ATOM 1571 N N . ASN B 1 111 ? 32.530 22.221 -18.810 1.00 28.16 1166 ASN B N 1
ATOM 1572 C CA . ASN B 1 111 ? 33.301 22.022 -20.057 1.00 32.75 1166 ASN B CA 1
ATOM 1573 C C . ASN B 1 111 ? 34.796 22.063 -19.785 1.00 30.86 1166 ASN B C 1
ATOM 1574 O O . ASN B 1 111 ? 35.600 21.321 -20.379 1.00 29.43 1166 ASN B O 1
ATOM 1579 N N . LEU B 1 112 ? 35.205 23.058 -19.007 1.00 29.47 1167 LEU B N 1
ATOM 1580 C CA . LEU B 1 112 ? 36.625 23.165 -18.603 1.00 30.30 1167 LEU B CA 1
ATOM 1581 C C . LEU B 1 112 ? 37.100 21.959 -17.821 1.00 27.83 1167 LEU B C 1
ATOM 1582 O O . LEU B 1 112 ? 38.200 21.384 -18.119 1.00 29.26 1167 LEU B O 1
ATOM 1587 N N . LEU B 1 113 ? 36.283 21.542 -16.870 1.00 27.30 1168 LEU B N 1
ATOM 1588 C CA . LEU B 1 113 ? 36.706 20.414 -15.995 1.00 28.93 1168 LEU B CA 1
ATOM 1589 C C . LEU B 1 113 ? 36.802 19.154 -16.849 1.00 28.06 1168 LEU B C 1
ATOM 1590 O O . LEU B 1 113 ? 37.808 18.372 -16.776 1.00 28.23 1168 LEU B O 1
ATOM 1595 N N . SER B 1 114 ? 35.804 18.952 -17.722 1.00 31.77 1169 SER B N 1
ATOM 1596 C CA . SER B 1 114 ? 35.808 17.818 -18.665 1.00 32.34 1169 SER B CA 1
ATOM 1597 C C . SER B 1 114 ? 36.974 17.837 -19.660 1.00 33.86 1169 SER B C 1
ATOM 1598 O O . SER B 1 114 ? 37.659 16.799 -19.830 1.00 39.67 1169 SER B O 1
ATOM 1601 N N . ALA B 1 115 ? 37.245 18.967 -20.323 1.00 34.66 1170 ALA B N 1
ATOM 1602 C CA . ALA B 1 115 ? 38.439 19.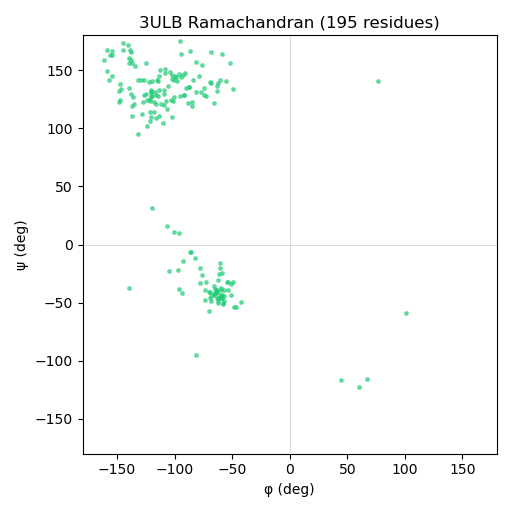029 -21.197 1.00 38.80 1170 ALA B CA 1
ATOM 1603 C C . ALA B 1 115 ? 39.748 18.747 -20.346 1.00 41.80 1170 ALA B C 1
ATOM 1604 O O . ALA B 1 115 ? 40.680 18.071 -20.843 1.00 45.08 1170 ALA B O 1
ATOM 1606 N N . TYR B 1 116 ? 39.799 19.238 -19.106 1.00 37.11 1171 TYR B N 1
ATOM 1607 C CA . TYR B 1 116 ? 40.967 18.949 -18.233 1.00 41.06 1171 TYR B CA 1
ATOM 1608 C C . TYR B 1 116 ? 41.119 17.402 -17.908 1.00 41.59 1171 TYR B C 1
ATOM 1609 O O . TYR B 1 116 ? 42.224 16.863 -17.934 1.00 46.84 1171 TYR B O 1
ATOM 1618 N N . ARG B 1 117 ? 40.028 16.746 -17.541 1.00 40.09 1172 ARG B N 1
ATOM 1619 C CA . ARG B 1 117 ? 40.064 15.333 -17.234 1.00 44.23 1172 ARG B CA 1
ATOM 1620 C C . ARG B 1 117 ? 40.397 14.457 -18.476 1.00 45.74 1172 ARG B C 1
ATOM 1621 O O . ARG B 1 117 ? 41.158 13.521 -18.355 1.00 47.58 1172 ARG B O 1
ATOM 1629 N N . MET B 1 118 ? 39.915 14.850 -19.646 1.00 42.71 1173 MET B N 1
ATOM 1630 C CA . MET B 1 118 ? 39.976 14.055 -20.878 1.00 46.71 1173 MET B CA 1
ATOM 1631 C C . MET B 1 118 ? 40.998 14.437 -21.968 1.00 54.84 1173 MET B C 1
ATOM 1632 O O . MET B 1 118 ? 41.273 13.600 -22.849 1.00 55.59 1173 MET B O 1
ATOM 1637 N N . ASN B 1 119 ? 41.465 15.695 -21.992 1.00 59.19 1174 ASN B N 1
ATOM 1638 C CA . ASN B 1 119 ? 42.302 16.204 -23.132 1.00 69.99 1174 ASN B CA 1
ATOM 1639 C C . ASN B 1 119 ? 43.790 16.350 -22.804 1.00 77.20 1174 ASN B C 1
ATOM 1640 O O . ASN B 1 119 ? 44.187 16.221 -21.647 1.00 78.74 1174 ASN B O 1
#

B-factor: mean 45.54, std 16.44, range [19.33, 112.76]

GO terms:
  GO:0005546 phosphatidylinositol-4,5-bisphosphate binding (F, IDA)
  GO:0005886 plasma membrane (C, IDA)
  GO:0060090 molecular adaptor activity (F, IMP)
  GO:0030950 establishment or maintenance of actin cytoskeleton polarity (P, IMP)
  GO:0001558 regulation of cell growth (P, IPI)
  GO:0005737 cytoplasm (C, IPI)
  GO:0031932 TORC2 complex (C, IPI)
  GO:0030950 establishment or maintenance of actin cytoskeleton polarity (P, IPI)
  GO:0031932 TORC2 complex (C, IDA)
  GO:0005774 vacuolar membrane (C, EXP)
  GO:0005886 plasma membrane (C, EXP)
  GO:0005515 protein binding (F, IPI)

Sequence (199 aa):
YHKYKVWRRQQMSFINKHERTLAIDGDYIYIVPPENVKTKSLHISQVVLVKKSKRVPEHFKIFVRREGQDDIKRYYFEAVSGQECTEIVTRLQNLLSAYRMNKYKVWRRQQMSFINKHERTLAIDGDYIYIVPVKTKSLHISQVVLVKKSKRVPEHFKIFVRREGQDDIKRYYFEAVSGQECTEIVTRLQNLLSAYRMN

Foldseek 3Di:
DDDDDDDDDDDDDDDDAADWDWDCDQQWIWTGHPPDDDIDIDGLVFWPDWAQDPPDLQKIWTWGDDDVDDDIDIGIHGHPDSVVSVVVRVVSVVSNVVVVVD/DDDDDDDDDDDDDDAQDWDWDDDQQKIWTGSVDIDIDGLVFWDAKAADPVQLQKIKTWGHPDDPHDIDIGIHGHPDSVVSVVVSVVSVVSNVVVVPD

Radius of gyration: 26.2 Å; Cα contacts (8 Å, |Δi|>4): 404; chains: 2; bounding box: 52×34×66 Å

InterPro domains:
  IPR008828 TORC2 component Sin1/Avo1 [PTHR13335] (4-1174)
  IPR011993 PH-like domain superfamily [G3DSA:2.30.29.30] (1085-1176)
  IPR031313 SAPK-interacting protein 1, Pleckstrin-homology domain [PF16979] (1065-1169)
  IPR031567 Sin1, middle CRIM domain [PF16978] (638-786)
  IPR056385 AVO1/Sin1, ubiquitin-like domain [PF23164] (841-930)

Nearest PDB structures (foldseek):
  3ulb-assembly1_A  TM=1.010E+00  e=1.470E-18  Saccharomyces cerevisiae S288C
  3ulc-assembly1_A-2  TM=8.846E-01  e=2.967E-16  Saccharomyces cerevisiae S288C
  3ulb-assembly1_B  TM=9.657E-01  e=1.433E-15  Saccharomyces cerevisiae S288C
  2m38-assembly1_A  TM=8.950E-01  e=2.321E-03  Homo sapiens
  3so6-assembly1_A  TM=8.580E-01  e=2.764E-03  Rattus norvegicus

Organism: Saccharomyces cerevisiae (strain ATCC 204508 / S288c) (NCBI:txid559292)